Protein AF-A0A950VML8-F1 (afdb_monomer_lite)

Sequence (365 aa):
MARSFQQQSLTRKLVYLSLIVVLFFVTLVLKKQVVTAKAEELGLREKNQGEVELTGSALRLTLTGSRGLVVCYLWNESLDMQMKHEVNRLDLLIRALTKLQPHFVTPWLFQSWTLAYNISRDAQNLPDKYYYIASGTQLLAEGIRQNQEIPELRYNVGIYYRDKIGQSDDNLALQSFVQMSCIDPVERDPARFRPNPNNRRDLDWVQLQRFCEAHPFLIRRLYDGLGRKTPQEVIDFLEANQKIVSRFAETSEGGVSPLRPPAERYPILPATPPQPPFEQELTNDSELRDDFTGYTALRAWWSYAQDPLSLPHFRPPPGALVIFQQGPARAQAYIGEQLEEEGWFDETPWPIADWFPEDPLQPEG

pLDDT: mean 86.5, std 12.03, range [36.22, 98.06]

Foldseek 3Di:
DVVVVVVVVVVVVVVVVVVVVVVVVVVVVCCVPPVVVVCVVQLVDLVSFADDDPVLVVVLVVCDPVLVVVLVVLVVVLVVCLVVVVVVVNVVSLVNNCSSCLQPLCSLVVVLCCQQPVNLVVDPDDQSSLVSLQVSLLSLVSSCRSGVQDLVSLLVSLVSLCVRAQVDPCNLVSQLLLLVLLDWLLLLQLCQQPVPPVDLVRGLLVSLVVSCVQQVLNVLSCCVPVPQPASSSSNVSSVVNSPHQHQFDPDDDPSTTDGDDQSRGPVHAAADDPDQPDPPQDGSPDRDGSLDGSLSRSLRSLSSSPPDRPRPDDDDPPPVVVVSVCRNVVSVVSSVVVCVVSVVPDPDRDDPPPHHDPDSPDDDD

Secondary structure (DSSP, 8-state):
-HHHHHHHHHHHHHHHHHHHHHHHHHHHHHIIIIIIHHHHHTT-SHHHHS---HHHHHHHHHHGGGHHHHHHHHHHHHHHHHHTT-HHHHHHHHHHHHHH-TT-HHHHHHHHHIIIIIIHHH-SSHHHHHHHHHHHHHHHHHHHHH-TT-HHHHHHHHHHIIIIIISSTTHHHHHHHHHHHHS-TTTT-GGGT-SSTT-TT---HHHHHHHHHH-HHHHHIIIIIT---SHHHHHHHHHHTTTS--SB-S--BTTBPPBPPGGG-SS------SS-SSTT---TT----TT--HHHHHHHHHHHTTSPPS-TT--PPTTHHHHHHHHHHHHHHHHHHHHHHTT-SSS-----TTTS-S-TTPPP-

Radius of gyration: 27.79 Å; chains: 1; bounding box: 61×47×112 Å

Structure (mmCIF, N/CA/C/O backbone):
data_AF-A0A950VML8-F1
#
_entry.id   AF-A0A950VML8-F1
#
loop_
_atom_site.group_PDB
_atom_site.id
_atom_site.type_symbol
_atom_site.label_atom_id
_atom_site.label_alt_id
_atom_site.label_comp_id
_atom_site.label_asym_id
_atom_site.label_entity_id
_atom_site.label_seq_id
_atom_site.pdbx_PDB_ins_code
_atom_site.Cartn_x
_atom_site.Cartn_y
_atom_site.Cartn_z
_atom_site.occupancy
_atom_site.B_iso_or_equiv
_atom_site.auth_seq_id
_atom_site.auth_comp_id
_atom_site.auth_asym_id
_atom_site.auth_atom_id
_atom_site.pdbx_PDB_model_num
ATOM 1 N N . MET A 1 1 ? -25.532 -15.573 75.523 1.00 52.97 1 MET A N 1
ATOM 2 C CA . MET A 1 1 ? -25.994 -14.501 74.607 1.00 52.97 1 MET A CA 1
ATOM 3 C C . MET A 1 1 ? -25.161 -14.352 73.326 1.00 52.97 1 MET A C 1
ATOM 5 O O . MET A 1 1 ? -25.721 -13.915 72.337 1.00 52.97 1 MET A O 1
ATOM 9 N N . ALA A 1 2 ? -23.882 -14.754 73.262 1.00 54.66 2 ALA A N 1
ATOM 10 C CA . ALA A 1 2 ? -23.053 -14.580 72.052 1.00 54.66 2 ALA A CA 1
ATOM 11 C C . ALA A 1 2 ? -23.498 -15.387 70.802 1.00 54.66 2 ALA A C 1
ATOM 13 O O . ALA A 1 2 ? -23.323 -14.922 69.677 1.00 54.66 2 ALA A O 1
ATOM 14 N N . ARG A 1 3 ? -24.124 -16.565 70.974 1.00 57.06 3 ARG A N 1
ATOM 15 C CA . ARG A 1 3 ? -24.582 -17.421 69.855 1.00 57.06 3 ARG A CA 1
ATOM 16 C C . ARG A 1 3 ? -25.712 -16.809 69.006 1.00 57.06 3 ARG A C 1
ATOM 18 O O . ARG A 1 3 ? -25.760 -17.082 67.811 1.00 57.06 3 ARG A O 1
ATOM 25 N N . SER A 1 4 ? -26.588 -15.970 69.575 1.00 66.12 4 SER A N 1
ATOM 26 C CA . SER A 1 4 ? -27.715 -15.376 68.828 1.00 66.12 4 SER A CA 1
ATOM 27 C C . SER A 1 4 ? -27.276 -14.244 67.893 1.00 66.12 4 SER A C 1
ATOM 29 O O . SER A 1 4 ? -27.800 -14.120 66.788 1.00 66.12 4 SER A O 1
ATOM 31 N N . PHE A 1 5 ? -26.264 -13.463 68.288 1.00 69.38 5 PHE A N 1
ATOM 32 C CA . PHE A 1 5 ? -25.692 -12.401 67.455 1.00 69.38 5 PHE A CA 1
ATOM 33 C C . PHE A 1 5 ? -24.939 -12.956 66.238 1.00 69.38 5 PHE A C 1
ATOM 35 O O . PHE A 1 5 ? -25.056 -12.411 65.140 1.00 69.38 5 PHE A O 1
ATOM 42 N N . GLN A 1 6 ? -24.217 -14.072 66.398 1.00 74.81 6 GLN A N 1
ATOM 43 C CA . GLN A 1 6 ? -23.569 -14.763 65.276 1.00 74.81 6 GLN A CA 1
ATOM 44 C C . GLN A 1 6 ? -24.585 -15.315 64.269 1.00 74.81 6 GLN A C 1
ATOM 46 O O . GLN A 1 6 ? -24.388 -15.153 63.065 1.00 74.81 6 GLN A O 1
ATOM 51 N N . GLN A 1 7 ? -25.685 -15.909 64.744 1.00 78.00 7 GLN A N 1
ATOM 52 C CA . GLN A 1 7 ? -26.762 -16.383 63.871 1.00 78.00 7 GLN A CA 1
ATOM 53 C C . GLN A 1 7 ? -27.430 -15.225 63.122 1.00 78.00 7 GLN A C 1
ATOM 55 O O . GLN A 1 7 ? -27.536 -15.288 61.903 1.00 78.00 7 GLN A O 1
ATOM 60 N N . GLN A 1 8 ? -27.778 -14.124 63.799 1.00 81.75 8 GLN A N 1
ATOM 61 C CA . GLN A 1 8 ? -28.340 -12.939 63.134 1.00 81.75 8 GLN A CA 1
ATOM 62 C C . GLN A 1 8 ? -27.380 -12.318 62.105 1.00 81.75 8 GLN A C 1
ATOM 64 O O . GLN A 1 8 ? -27.823 -11.868 61.047 1.00 81.75 8 GLN A O 1
ATOM 69 N N . SER A 1 9 ? -26.072 -12.302 62.383 1.00 86.38 9 SER A N 1
ATOM 70 C CA . SER A 1 9 ? -25.051 -11.829 61.439 1.00 86.38 9 SER A CA 1
ATOM 71 C C . SER A 1 9 ? -24.976 -12.711 60.188 1.00 86.38 9 SER A C 1
ATOM 73 O O . SER A 1 9 ? -24.964 -12.191 59.072 1.00 86.38 9 SER A O 1
ATOM 75 N N . LEU A 1 10 ? -24.984 -14.038 60.357 1.00 87.62 10 LEU A N 1
ATOM 76 C CA . LEU A 1 10 ? -25.008 -15.000 59.251 1.00 87.62 10 LEU A CA 1
ATOM 77 C C . LEU A 1 10 ? -26.264 -14.849 58.389 1.00 87.62 10 LEU A C 1
ATOM 79 O O . LEU A 1 10 ? -26.146 -14.760 57.169 1.00 87.62 10 LEU A O 1
ATOM 83 N N . THR A 1 11 ? -27.447 -14.736 59.001 1.00 89.75 11 THR A N 1
ATOM 84 C CA . THR A 1 11 ? -28.704 -14.552 58.263 1.00 89.75 11 THR A CA 1
ATOM 85 C C . THR A 1 11 ? -28.686 -13.264 57.440 1.00 89.75 11 THR A C 1
ATOM 87 O O . THR A 1 11 ? -29.045 -13.288 56.268 1.00 89.75 11 THR A O 1
ATOM 90 N N . ARG A 1 12 ? -28.195 -12.145 57.997 1.00 91.31 12 ARG A N 1
ATOM 91 C CA . ARG A 1 12 ? -28.055 -10.881 57.248 1.00 91.31 12 ARG A CA 1
ATOM 92 C C . ARG A 1 12 ? -27.081 -11.009 56.078 1.00 91.31 12 ARG A C 1
ATOM 94 O O . ARG A 1 12 ? -27.402 -10.565 54.983 1.00 91.31 12 ARG A O 1
ATOM 101 N N . LYS A 1 13 ? -25.924 -11.652 56.278 1.00 93.50 13 LYS A N 1
ATOM 102 C CA . LYS A 1 13 ? -24.943 -11.899 55.204 1.00 93.50 13 LYS A CA 1
ATOM 103 C C . LYS A 1 13 ? -25.526 -12.753 54.078 1.00 93.50 13 LYS A C 1
ATOM 105 O O . LYS A 1 13 ? -25.307 -12.430 52.917 1.00 93.50 13 LYS A O 1
ATOM 110 N N . LEU A 1 14 ? -26.296 -13.792 54.407 1.00 94.56 14 LEU A N 1
ATOM 111 C CA . LEU A 1 14 ? -26.978 -14.634 53.418 1.00 94.56 14 LEU A CA 1
ATOM 112 C C . LEU A 1 14 ? -28.065 -13.870 52.658 1.00 94.56 14 LEU A C 1
ATOM 114 O O . LEU A 1 14 ? -28.170 -14.019 51.443 1.00 94.56 14 LEU A O 1
ATOM 118 N N . VAL A 1 15 ? -28.835 -13.020 53.345 1.00 94.88 15 VAL A N 1
ATOM 119 C CA . VAL A 1 15 ? -29.823 -12.142 52.702 1.00 94.88 15 VAL A CA 1
ATOM 120 C C . VAL A 1 15 ? -29.132 -11.166 51.750 1.00 94.88 15 VAL A C 1
ATOM 122 O O . VAL A 1 15 ? -29.544 -11.067 50.600 1.00 94.88 15 VAL A O 1
ATOM 125 N N . TYR A 1 16 ? -28.051 -10.503 52.175 1.00 94.94 16 TYR A N 1
ATOM 126 C CA . TYR A 1 16 ? -27.295 -9.599 51.303 1.00 94.94 16 TYR A CA 1
ATOM 127 C C . TYR A 1 16 ? -26.680 -10.325 50.107 1.00 94.94 16 TYR A C 1
ATOM 129 O O . TYR A 1 16 ? -26.798 -9.838 48.988 1.00 94.94 16 TYR A O 1
ATOM 137 N N . LEU A 1 17 ? -26.087 -11.505 50.311 1.00 95.56 17 LEU A N 1
ATOM 138 C CA . LEU A 1 17 ? -25.545 -12.320 49.223 1.00 95.56 17 LEU A CA 1
ATOM 139 C C . LEU A 1 17 ? -26.641 -12.706 48.222 1.00 95.56 17 LEU A C 1
ATOM 141 O O . LEU A 1 17 ? -26.457 -12.551 47.019 1.00 95.56 17 LEU A O 1
ATOM 145 N N . SER A 1 18 ? -27.798 -13.151 48.716 1.00 94.69 18 SER A N 1
ATOM 146 C CA . SER A 1 18 ? -28.944 -13.510 47.872 1.00 94.69 18 SER A CA 1
ATOM 147 C C . SER A 1 18 ? -29.441 -12.304 47.077 1.00 94.69 18 SER A C 1
ATOM 149 O O . SER A 1 18 ? -29.684 -12.412 45.879 1.00 94.69 18 SER A O 1
ATOM 151 N N . LEU A 1 19 ? -29.528 -11.136 47.716 1.00 96.06 19 LEU A N 1
ATOM 152 C CA . LEU A 1 19 ? -29.955 -9.896 47.073 1.00 96.06 19 LEU A CA 1
ATOM 153 C C . LEU A 1 19 ? -28.956 -9.439 45.998 1.00 96.06 19 LEU A C 1
ATOM 155 O O . LEU A 1 19 ? -29.380 -9.024 44.923 1.00 96.06 19 LEU A O 1
ATOM 159 N N . ILE A 1 20 ? -27.647 -9.582 46.245 1.00 95.12 20 ILE A N 1
ATOM 160 C CA . ILE A 1 20 ? -26.585 -9.327 45.257 1.00 95.12 20 ILE A CA 1
ATOM 161 C C . ILE A 1 20 ? -26.731 -10.263 44.054 1.00 95.12 20 ILE A C 1
ATOM 163 O O . ILE A 1 20 ? -26.685 -9.797 42.919 1.00 95.12 20 ILE A O 1
ATOM 167 N N . VAL A 1 21 ? -26.941 -11.564 44.278 1.00 95.69 21 VAL A N 1
ATOM 168 C CA . VAL A 1 21 ? -27.119 -12.544 43.192 1.00 95.69 21 VAL A CA 1
ATOM 169 C C . VAL A 1 21 ? -28.378 -12.241 42.375 1.00 95.69 21 VAL A C 1
ATOM 171 O O . VAL A 1 21 ? -28.326 -12.271 41.147 1.00 95.69 21 VAL A O 1
ATOM 174 N N . VAL A 1 22 ? -29.490 -11.889 43.030 1.00 95.88 22 VAL A N 1
ATOM 175 C CA . VAL A 1 22 ? -30.737 -11.500 42.353 1.00 95.88 22 VAL A CA 1
ATOM 176 C C . VAL A 1 22 ? -30.540 -10.224 41.535 1.00 95.88 22 VAL A C 1
ATOM 178 O O . VAL A 1 22 ? -30.879 -10.209 40.354 1.00 95.88 22 VAL A O 1
ATOM 181 N N . LEU A 1 23 ? -29.950 -9.174 42.114 1.00 94.94 23 LEU A N 1
ATOM 182 C CA . LEU A 1 23 ? -29.646 -7.930 41.397 1.00 94.94 23 LEU A CA 1
ATOM 183 C C . LEU A 1 23 ? -28.714 -8.174 40.209 1.00 94.94 23 LEU A C 1
ATOM 185 O O . LEU A 1 23 ? -28.948 -7.634 39.128 1.00 94.94 23 LEU A O 1
ATOM 189 N N . PHE A 1 24 ? -27.690 -9.010 40.378 1.00 93.19 24 PHE A N 1
ATOM 190 C CA . PHE A 1 24 ? -26.785 -9.392 39.300 1.00 93.19 24 PHE A CA 1
ATOM 191 C C . PHE A 1 24 ? -27.538 -10.111 38.174 1.00 93.19 24 PHE A C 1
ATOM 193 O O . PHE A 1 24 ? -27.405 -9.730 37.012 1.00 93.19 24 PHE A O 1
ATOM 200 N N . PHE A 1 25 ? -28.397 -11.080 38.502 1.00 94.56 25 PHE A N 1
ATOM 201 C CA . PHE A 1 25 ? -29.207 -11.794 37.514 1.00 94.56 25 PHE A CA 1
ATOM 202 C C . PHE A 1 25 ? -30.184 -10.867 36.777 1.00 94.56 25 PHE A C 1
ATOM 204 O O . PHE A 1 25 ? -30.241 -10.893 35.549 1.00 94.56 25 PHE A O 1
ATOM 211 N N . VAL A 1 26 ? -30.897 -9.993 37.497 1.00 94.25 26 VAL A N 1
ATOM 212 C CA . VAL A 1 26 ? -31.783 -8.977 36.898 1.00 94.25 26 VAL A CA 1
ATOM 213 C C . VAL A 1 26 ? -30.996 -8.061 35.961 1.00 94.25 26 VAL A C 1
ATOM 215 O O . VAL A 1 26 ? -31.434 -7.804 34.840 1.00 94.25 26 VAL A O 1
ATOM 218 N N . THR A 1 27 ? -29.800 -7.631 36.368 1.00 91.50 27 THR A N 1
ATOM 219 C CA . THR A 1 27 ? -28.912 -6.808 35.534 1.00 91.50 27 THR A CA 1
ATOM 220 C C . THR A 1 27 ? -28.497 -7.549 34.261 1.00 91.50 27 THR A C 1
ATOM 222 O O . THR A 1 27 ? -28.508 -6.959 33.181 1.00 91.50 27 THR A O 1
ATOM 225 N N . LEU A 1 28 ? -28.183 -8.847 34.343 1.00 89.44 28 LEU A N 1
ATOM 226 C CA . LEU A 1 28 ? -27.854 -9.665 33.171 1.00 89.44 28 LEU A CA 1
ATOM 227 C C . LEU A 1 28 ? -29.045 -9.825 32.215 1.00 89.44 28 LEU A C 1
ATOM 229 O O . LEU A 1 28 ? -28.865 -9.724 31.000 1.00 89.44 28 LEU A O 1
ATOM 233 N N . VAL A 1 29 ? -30.254 -10.038 32.743 1.00 91.94 29 VAL A N 1
ATOM 234 C CA . VAL A 1 29 ? -31.478 -10.148 31.933 1.00 91.94 29 VAL A CA 1
ATOM 235 C C . VAL A 1 29 ? -31.794 -8.822 31.242 1.00 91.94 29 VAL A C 1
ATOM 237 O O . VAL A 1 29 ? -31.985 -8.815 30.027 1.00 91.94 29 VAL A O 1
ATOM 240 N N . LEU A 1 30 ? -31.763 -7.697 31.966 1.00 90.38 30 LEU A N 1
ATOM 241 C CA . LEU A 1 30 ? -31.974 -6.360 31.394 1.00 90.38 30 LEU A CA 1
ATOM 242 C C . LEU A 1 30 ? -30.910 -6.016 30.346 1.00 90.38 30 LEU A C 1
ATOM 244 O O . LEU A 1 30 ? -31.237 -5.520 29.267 1.00 90.38 30 LEU A O 1
ATOM 248 N N . LYS A 1 31 ? -29.639 -6.342 30.612 1.00 87.69 31 LYS A N 1
ATOM 249 C CA . LYS A 1 31 ? -28.556 -6.190 29.634 1.00 87.69 31 LYS A CA 1
ATOM 250 C C . LYS A 1 31 ? -28.845 -6.989 28.363 1.00 87.69 31 LYS A C 1
ATOM 252 O O . LYS A 1 31 ? -28.641 -6.475 27.266 1.00 87.69 31 LYS A O 1
ATOM 257 N N . LYS A 1 32 ? -29.310 -8.235 28.480 1.00 85.44 32 LYS A N 1
ATOM 258 C CA . LYS A 1 32 ? -29.618 -9.079 27.318 1.00 85.44 32 LYS A CA 1
ATOM 259 C C . LYS A 1 32 ? -30.837 -8.565 26.545 1.00 85.44 32 LYS A C 1
ATOM 261 O O . LYS A 1 32 ? -30.755 -8.427 25.332 1.00 85.44 32 LYS A O 1
ATOM 266 N N . GLN A 1 33 ? -31.943 -8.284 27.231 1.00 86.50 33 GLN A N 1
ATOM 267 C CA . GLN A 1 33 ? -33.220 -7.953 26.590 1.00 86.50 33 GLN A CA 1
ATOM 268 C C . GLN A 1 33 ? -33.292 -6.521 26.066 1.00 86.50 33 GLN A C 1
ATOM 270 O O . GLN A 1 33 ? -33.892 -6.299 25.024 1.00 86.50 33 GLN A O 1
ATOM 275 N N . VAL A 1 34 ? -32.702 -5.557 26.774 1.00 85.81 34 VAL A N 1
ATOM 276 C CA . VAL A 1 34 ? -32.812 -4.136 26.419 1.00 85.81 34 VAL A CA 1
ATOM 277 C C . VAL A 1 34 ? -31.537 -3.668 25.736 1.00 85.81 34 VAL A C 1
ATOM 279 O O . VAL A 1 34 ? -31.563 -3.266 24.578 1.00 85.81 34 VAL A O 1
ATOM 282 N N . VAL A 1 35 ? -30.400 -3.757 26.431 1.00 83.19 35 VAL A N 1
ATOM 283 C CA . VAL A 1 35 ? -29.146 -3.154 25.952 1.00 83.19 35 VAL A CA 1
ATOM 284 C C . VAL A 1 35 ? -28.619 -3.879 24.717 1.00 83.19 35 VAL A C 1
ATOM 286 O O . VAL A 1 35 ? -28.274 -3.239 23.733 1.00 83.19 35 VAL A O 1
ATOM 289 N N . THR A 1 36 ? -28.578 -5.211 24.746 1.00 81.44 36 THR A N 1
ATOM 290 C CA . THR A 1 36 ? -28.012 -6.004 23.644 1.00 81.44 36 THR A CA 1
ATOM 291 C C . THR A 1 36 ? -28.930 -5.987 22.428 1.00 81.44 36 THR A C 1
ATOM 293 O O . THR A 1 36 ? -28.438 -5.809 21.321 1.00 81.44 36 THR A O 1
ATOM 296 N N . ALA A 1 37 ? -30.247 -6.099 22.632 1.00 78.50 37 ALA A N 1
ATOM 297 C CA . ALA A 1 37 ? -31.223 -5.998 21.549 1.00 78.50 37 ALA A CA 1
ATOM 298 C C . ALA A 1 37 ? -31.172 -4.620 20.875 1.00 78.50 37 ALA A C 1
ATOM 300 O O . ALA A 1 37 ? -31.110 -4.540 19.652 1.00 78.50 37 ALA A O 1
ATOM 301 N N . LYS A 1 38 ? -31.104 -3.532 21.659 1.00 79.94 38 LYS A N 1
ATOM 302 C CA . LYS A 1 38 ? -31.004 -2.182 21.093 1.00 79.94 38 LYS A CA 1
ATOM 303 C C . LYS A 1 38 ? -29.653 -1.923 20.429 1.00 79.94 38 LYS A C 1
ATOM 305 O O . LYS A 1 38 ? -29.603 -1.271 19.395 1.00 79.94 38 LYS A O 1
ATOM 310 N N . ALA A 1 39 ? -28.565 -2.454 20.988 1.00 73.88 39 ALA A N 1
ATOM 311 C CA . ALA A 1 39 ? -27.250 -2.383 20.358 1.00 73.88 39 ALA A CA 1
ATOM 312 C C . ALA A 1 39 ? -27.203 -3.157 19.031 1.00 73.88 39 ALA A C 1
ATOM 314 O O . ALA A 1 39 ? -26.488 -2.751 18.125 1.00 73.88 39 ALA A O 1
ATOM 315 N N . GLU A 1 40 ? -27.949 -4.256 18.907 1.00 74.12 40 GLU A N 1
ATOM 316 C CA . GLU A 1 40 ? -28.062 -5.021 17.662 1.00 74.12 40 GLU A CA 1
ATOM 317 C C . GLU A 1 40 ? -28.866 -4.265 16.606 1.00 74.12 40 GLU A C 1
ATOM 319 O O . GLU A 1 40 ? -28.389 -4.110 15.487 1.00 74.12 40 GLU A O 1
ATOM 324 N N . GLU A 1 41 ? -30.021 -3.718 16.994 1.00 74.69 41 GLU A N 1
ATOM 325 C CA . GLU A 1 41 ? -30.863 -2.880 16.132 1.00 74.69 41 GLU A CA 1
ATOM 326 C C . GLU A 1 41 ? -30.109 -1.646 15.610 1.00 74.69 41 GLU A C 1
ATOM 328 O O . GLU A 1 41 ? -30.265 -1.268 14.455 1.00 74.69 41 GLU A O 1
ATOM 333 N N . LEU A 1 42 ? -29.269 -1.030 16.448 1.00 69.38 42 LEU A N 1
ATOM 334 C CA . LEU A 1 42 ? -28.485 0.159 16.096 1.00 69.38 42 LEU A CA 1
ATOM 335 C C . LEU A 1 42 ? -27.121 -0.154 15.462 1.00 69.38 42 LEU A C 1
ATOM 337 O O . LEU A 1 42 ? -26.337 0.767 15.252 1.00 69.38 42 LEU A O 1
ATOM 341 N N . GLY A 1 43 ? -26.778 -1.424 15.225 1.00 64.12 43 GLY A N 1
ATOM 342 C CA . GLY A 1 43 ? -25.468 -1.775 14.663 1.00 64.12 43 GLY A CA 1
ATOM 343 C C . GLY A 1 43 ? -24.271 -1.505 15.593 1.00 64.12 43 GLY A C 1
ATOM 344 O O . GLY A 1 43 ? -23.127 -1.589 15.171 1.00 64.12 43 GLY A O 1
ATOM 345 N N . LEU A 1 44 ? -24.497 -1.219 16.878 1.00 67.12 44 LEU A N 1
ATOM 346 C CA . LEU A 1 44 ? -23.463 -0.856 17.860 1.00 67.12 44 LEU A CA 1
ATOM 347 C C . LEU A 1 44 ? -22.743 -2.066 18.477 1.00 67.12 44 LEU A C 1
ATOM 349 O O . LEU A 1 44 ? -21.934 -1.911 19.395 1.00 67.12 44 LEU A O 1
ATOM 353 N N . ARG A 1 45 ? -23.062 -3.289 18.041 1.00 64.81 45 ARG A N 1
ATOM 354 C CA . ARG A 1 45 ? -22.344 -4.488 18.486 1.00 64.81 45 ARG A CA 1
ATOM 355 C C . ARG A 1 45 ? -20.986 -4.554 17.797 1.00 64.81 45 ARG A C 1
ATOM 357 O O . ARG A 1 45 ? -20.900 -4.347 16.599 1.00 64.81 45 ARG A O 1
ATOM 364 N N . GLU A 1 46 ? -19.966 -4.985 18.532 1.00 58.88 46 GLU A N 1
ATOM 365 C CA . GLU A 1 46 ? -18.618 -5.265 18.004 1.00 58.88 46 GLU A CA 1
ATOM 366 C C . GLU A 1 46 ? -18.658 -6.190 16.771 1.00 58.88 46 GLU A C 1
ATOM 368 O O . GLU A 1 46 ? -17.976 -5.936 15.789 1.00 58.88 46 GLU A O 1
ATOM 373 N N . LYS A 1 47 ? -19.564 -7.184 16.762 1.00 58.50 47 LYS A N 1
ATOM 374 C CA . LYS A 1 47 ? -19.809 -8.070 15.605 1.00 58.50 47 LYS A CA 1
ATOM 375 C C . LYS A 1 47 ? -20.217 -7.317 14.327 1.00 58.50 47 LYS A C 1
ATOM 377 O O . LYS A 1 47 ? -19.985 -7.816 13.235 1.00 58.50 47 LYS A O 1
ATOM 382 N N . ASN A 1 48 ? -20.850 -6.159 14.472 1.00 55.62 48 ASN A N 1
ATOM 383 C CA . ASN A 1 48 ? -21.353 -5.349 13.368 1.00 55.62 48 ASN A CA 1
ATOM 384 C C . ASN A 1 48 ? -20.375 -4.220 12.990 1.00 55.62 48 ASN A C 1
ATOM 386 O O . ASN A 1 48 ? -20.618 -3.537 12.007 1.00 55.62 48 ASN A O 1
ATOM 390 N N . GLN A 1 49 ? -19.294 -4.009 13.755 1.00 59.88 49 GLN A N 1
ATOM 391 C CA . GLN A 1 49 ? -18.323 -2.928 13.525 1.00 59.88 49 GLN A CA 1
ATOM 392 C C . GLN A 1 49 ? -17.076 -3.374 12.746 1.00 59.88 49 GLN A C 1
ATOM 394 O O . GLN A 1 49 ? -16.287 -2.521 12.333 1.00 59.88 49 GLN A O 1
ATOM 399 N N . GLY A 1 50 ? -16.899 -4.682 12.527 1.00 66.25 50 GLY A N 1
ATOM 400 C CA . GLY A 1 50 ? -15.748 -5.210 11.806 1.00 66.25 50 GLY A CA 1
ATOM 401 C C . GLY A 1 50 ? -15.422 -6.674 12.089 1.00 66.25 50 GLY A C 1
ATOM 402 O O . GLY A 1 50 ? -16.250 -7.447 12.579 1.00 66.25 50 GLY A O 1
ATOM 403 N N . GLU A 1 51 ? -14.182 -7.052 11.784 1.00 69.00 51 GLU A N 1
ATOM 404 C CA . GLU A 1 51 ? -13.653 -8.397 12.023 1.00 69.00 51 GLU A CA 1
ATOM 405 C C . GLU A 1 51 ? -13.333 -8.637 13.504 1.00 69.00 51 GLU A C 1
ATOM 407 O O . GLU A 1 51 ? -12.421 -8.047 14.076 1.00 69.00 51 GLU A O 1
ATOM 412 N N . VAL A 1 52 ? -14.045 -9.566 14.144 1.00 60.22 52 VAL A N 1
ATOM 413 C CA . VAL A 1 52 ? -13.815 -9.881 15.561 1.00 60.22 52 VAL A CA 1
ATOM 414 C C . VAL A 1 52 ? -12.620 -10.826 15.721 1.00 60.22 52 VAL A C 1
ATOM 416 O O . VAL A 1 52 ? -12.746 -12.039 15.554 1.00 60.22 52 VAL A O 1
ATOM 419 N N . GLU A 1 53 ? -11.459 -10.293 16.116 1.00 69.19 53 GLU A N 1
ATOM 420 C CA . GLU A 1 53 ? -10.287 -11.119 16.438 1.00 69.19 53 GLU A CA 1
ATOM 421 C C . GLU A 1 53 ? -10.426 -11.779 17.831 1.00 69.19 53 GLU A C 1
ATOM 423 O O . GLU A 1 53 ? -10.497 -11.111 18.873 1.00 69.19 53 GLU A O 1
ATOM 428 N N . LEU A 1 54 ? -10.422 -13.118 17.867 1.00 70.12 54 LEU A N 1
ATOM 429 C CA . LEU A 1 54 ? -10.546 -13.932 19.089 1.00 70.12 54 LEU A CA 1
ATOM 430 C C . LEU A 1 54 ? -9.414 -13.671 20.096 1.00 70.12 54 LEU A C 1
ATOM 432 O O . LEU A 1 54 ? -9.668 -13.505 21.290 1.00 70.12 54 LEU A O 1
ATOM 436 N N . THR A 1 55 ? -8.171 -13.586 19.618 1.00 73.44 55 THR A N 1
ATOM 437 C CA . THR A 1 55 ? -6.984 -13.360 20.459 1.00 73.44 55 THR A CA 1
ATOM 438 C C . THR A 1 55 ? -7.023 -11.988 21.127 1.00 73.44 55 THR A C 1
ATOM 440 O O . THR A 1 55 ? -6.804 -11.878 22.335 1.00 73.44 55 THR A O 1
ATOM 443 N N . GLY A 1 56 ? -7.367 -10.941 20.369 1.00 74.62 56 GLY A N 1
ATOM 444 C CA . GLY A 1 56 ? -7.553 -9.597 20.914 1.00 74.62 56 GLY A CA 1
ATOM 445 C C . GLY A 1 56 ? -8.671 -9.562 21.958 1.00 74.62 56 GLY A C 1
ATOM 446 O O . GLY A 1 56 ? -8.496 -8.995 23.036 1.00 74.62 56 GLY A O 1
ATOM 447 N N . SER A 1 57 ? -9.789 -10.241 21.688 1.00 75.19 57 SER A N 1
ATOM 448 C CA . SER A 1 57 ? -10.924 -10.338 22.617 1.00 75.19 57 SER A CA 1
ATOM 449 C C . SER A 1 57 ? -10.538 -11.000 23.945 1.00 75.19 57 SER A C 1
ATOM 451 O O . SER A 1 57 ? -10.877 -10.488 25.014 1.00 75.19 57 SER A O 1
ATOM 453 N N . ALA A 1 58 ? -9.775 -12.096 23.895 1.00 76.75 58 ALA A N 1
ATOM 454 C CA . ALA A 1 58 ? -9.271 -12.780 25.084 1.00 76.75 58 ALA A CA 1
ATOM 455 C C . ALA A 1 58 ? -8.299 -11.901 25.887 1.00 76.75 58 ALA A C 1
ATOM 457 O O . ALA A 1 58 ? -8.418 -11.804 27.106 1.00 76.75 58 ALA A O 1
ATOM 458 N N . LEU A 1 59 ? -7.379 -11.199 25.217 1.00 78.56 59 LEU A N 1
ATOM 459 C CA . LEU A 1 59 ? -6.443 -10.287 25.877 1.00 78.56 59 LEU A CA 1
ATOM 460 C C . LEU A 1 59 ? -7.174 -9.130 26.579 1.00 78.56 59 LEU A C 1
ATOM 462 O O . LEU A 1 59 ? -6.863 -8.799 27.726 1.00 78.56 59 LEU A O 1
ATOM 466 N N . ARG A 1 60 ? -8.190 -8.553 25.923 1.00 80.56 60 ARG A N 1
ATOM 467 C CA . ARG A 1 60 ? -9.058 -7.517 26.507 1.00 80.56 60 ARG A CA 1
ATOM 468 C C . ARG A 1 60 ? -9.809 -8.033 27.735 1.00 80.56 60 ARG A C 1
ATOM 470 O O . ARG A 1 60 ? -9.936 -7.298 28.714 1.00 80.56 60 ARG A O 1
ATOM 477 N N . LEU A 1 61 ? -10.280 -9.281 27.695 1.00 78.81 61 LEU A N 1
ATOM 478 C CA . LEU A 1 61 ? -10.942 -9.920 28.829 1.00 78.81 61 LEU A CA 1
ATOM 479 C C . LEU A 1 61 ? -9.973 -10.140 29.995 1.00 78.81 61 LEU A C 1
ATOM 481 O O . LEU A 1 61 ? -10.333 -9.848 31.125 1.00 78.81 61 LEU A 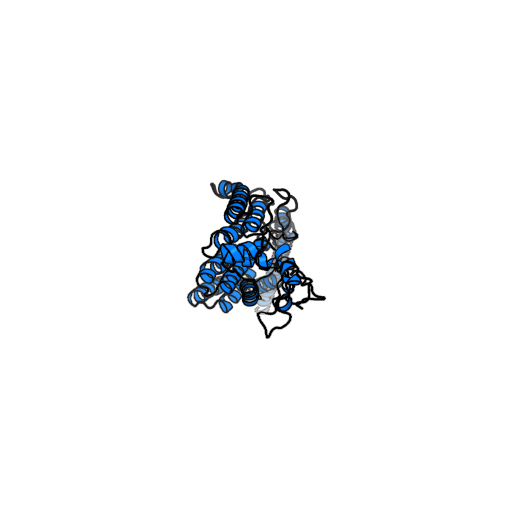O 1
ATOM 485 N N . THR A 1 62 ? -8.745 -10.594 29.742 1.00 79.56 62 THR A N 1
ATOM 486 C CA . THR A 1 62 ? -7.747 -10.832 30.798 1.00 79.56 62 THR A CA 1
ATOM 487 C C . THR A 1 62 ? -7.331 -9.537 31.490 1.00 79.56 62 THR A C 1
ATOM 489 O O . THR A 1 62 ? -7.212 -9.492 32.713 1.00 79.56 62 THR A O 1
ATOM 492 N N . LEU A 1 63 ? -7.141 -8.461 30.725 1.00 81.94 63 LEU A N 1
ATOM 493 C CA . LEU A 1 63 ? -6.657 -7.190 31.263 1.00 81.94 63 LEU A CA 1
ATOM 494 C C . LEU A 1 63 ? -7.740 -6.342 31.938 1.00 81.94 63 LEU A C 1
ATOM 496 O O . LEU A 1 63 ? -7.389 -5.335 32.538 1.00 81.94 63 LEU A O 1
ATOM 500 N N . THR A 1 64 ? -9.023 -6.726 31.861 1.00 79.38 64 THR A N 1
ATOM 501 C CA . THR A 1 64 ? -10.192 -6.006 32.420 1.00 79.38 64 THR A CA 1
ATOM 502 C C . THR A 1 64 ? -9.932 -4.525 32.783 1.00 79.38 64 THR A C 1
ATOM 504 O O . THR A 1 64 ? -9.519 -3.746 31.927 1.00 79.38 64 THR A O 1
ATOM 507 N N . GLY A 1 65 ? -10.173 -4.084 34.022 1.00 77.81 65 GLY A N 1
ATOM 508 C CA . GLY A 1 65 ? -10.085 -2.675 34.429 1.00 77.81 65 GLY A CA 1
ATOM 509 C C . GLY A 1 65 ? -8.695 -2.031 34.300 1.00 77.81 65 GLY A C 1
ATOM 510 O O . GLY A 1 65 ? -8.607 -0.808 34.364 1.00 77.81 65 GLY A O 1
ATOM 511 N N . SER A 1 66 ? -7.620 -2.803 34.084 1.00 87.94 66 SER A N 1
ATOM 512 C CA . SER A 1 66 ? -6.258 -2.276 33.902 1.00 87.94 66 SER A CA 1
ATOM 513 C C . SER A 1 66 ? -5.894 -1.993 32.441 1.00 87.94 66 SER A C 1
ATOM 515 O O . SER A 1 66 ? -4.853 -1.387 32.184 1.00 87.94 66 SER A O 1
ATOM 517 N N . ARG A 1 67 ? -6.765 -2.340 31.480 1.00 86.44 67 ARG A N 1
ATOM 518 C CA . ARG A 1 67 ? -6.552 -2.123 30.037 1.00 86.44 67 ARG A CA 1
ATOM 519 C C . ARG A 1 67 ? -6.079 -0.706 29.702 1.00 86.44 67 ARG A C 1
ATOM 521 O O . ARG A 1 67 ? -5.157 -0.554 28.912 1.00 86.44 67 ARG A O 1
ATOM 528 N N . GLY A 1 68 ? -6.680 0.319 30.311 1.00 86.19 68 GLY A N 1
ATOM 529 C CA . GLY A 1 68 ? -6.300 1.715 30.067 1.00 86.19 68 GLY A CA 1
ATOM 530 C C . GLY A 1 68 ? -4.853 2.024 30.463 1.00 86.19 68 GLY A C 1
ATOM 531 O O . GLY A 1 68 ? -4.144 2.677 29.708 1.00 86.19 68 GLY A O 1
ATOM 532 N N . LEU A 1 69 ? -4.386 1.493 31.599 1.00 91.12 69 LEU A N 1
ATOM 533 C CA . LEU A 1 69 ? -3.007 1.688 32.062 1.00 91.12 69 LEU A CA 1
ATOM 534 C C . LEU A 1 69 ? -2.002 1.007 31.132 1.00 91.12 69 LEU A C 1
ATOM 536 O O . LEU A 1 69 ? -0.987 1.604 30.782 1.00 91.12 69 LEU A O 1
ATOM 540 N N . VAL A 1 70 ? -2.311 -0.217 30.695 1.00 90.94 70 VAL A N 1
ATOM 541 C CA . VAL A 1 70 ? -1.470 -0.960 29.745 1.00 90.94 70 VAL A CA 1
ATOM 542 C C . VAL A 1 70 ? -1.380 -0.221 28.412 1.00 90.94 70 VAL A C 1
ATOM 544 O O . VAL A 1 70 ? -0.295 -0.085 27.862 1.00 90.94 70 VAL A O 1
ATOM 547 N N . VAL A 1 71 ? -2.500 0.307 27.917 1.00 90.62 71 VAL A N 1
ATOM 548 C CA . VAL A 1 71 ? -2.540 1.099 26.680 1.00 90.62 71 VAL A CA 1
ATOM 549 C C . VAL A 1 71 ? -1.688 2.363 26.797 1.00 90.62 71 VAL A C 1
ATOM 551 O O . VAL A 1 71 ? -0.896 2.624 25.898 1.00 90.62 71 VAL A O 1
ATOM 554 N N . CYS A 1 72 ? -1.788 3.113 27.899 1.00 91.06 72 CYS A N 1
ATOM 555 C CA . CYS A 1 72 ? -0.951 4.297 28.121 1.00 91.06 72 CYS A CA 1
ATOM 556 C C . CYS A 1 72 ? 0.544 3.951 28.163 1.00 91.06 72 CYS A C 1
ATOM 558 O O . CYS A 1 72 ? 1.353 4.672 27.583 1.00 91.06 72 CYS A O 1
ATOM 560 N N . TYR A 1 73 ? 0.904 2.844 28.819 1.00 93.81 73 TYR A N 1
ATOM 561 C CA . TYR A 1 73 ? 2.284 2.365 28.855 1.00 93.81 73 TYR A CA 1
ATOM 562 C C . TYR A 1 73 ? 2.788 2.008 27.453 1.00 93.81 73 TYR A C 1
ATOM 564 O O . TYR A 1 73 ? 3.788 2.561 27.009 1.00 93.81 73 TYR A O 1
ATOM 572 N N . LEU A 1 74 ? 2.057 1.162 26.719 1.00 92.69 74 LEU A N 1
ATOM 573 C CA . LEU A 1 74 ? 2.421 0.765 25.354 1.00 92.69 74 LEU A CA 1
ATOM 574 C C . LEU A 1 74 ? 2.517 1.964 24.407 1.00 92.69 74 LEU A C 1
ATOM 576 O O . LEU A 1 74 ? 3.396 1.995 23.552 1.00 92.69 74 LEU A O 1
ATOM 580 N N . TRP A 1 75 ? 1.638 2.957 24.569 1.00 92.12 75 TRP A N 1
ATOM 581 C CA . TRP A 1 75 ? 1.707 4.199 23.806 1.00 92.12 75 TRP A CA 1
ATOM 582 C C . TRP A 1 75 ? 3.010 4.951 24.083 1.00 92.12 75 TRP A C 1
ATOM 584 O O . TRP A 1 75 ? 3.725 5.293 23.144 1.00 92.12 75 TRP A O 1
ATOM 594 N N . ASN A 1 76 ? 3.350 5.167 25.356 1.00 93.25 76 ASN A N 1
ATOM 595 C CA . ASN A 1 76 ? 4.581 5.853 25.739 1.00 93.25 76 ASN A CA 1
ATOM 596 C C . ASN A 1 76 ? 5.832 5.111 25.244 1.00 93.25 76 ASN A C 1
ATOM 598 O O . ASN A 1 76 ? 6.718 5.729 24.662 1.00 93.25 76 ASN A O 1
ATOM 602 N N . GLU A 1 77 ? 5.867 3.786 25.399 1.00 94.25 77 GLU A N 1
ATOM 603 C CA . GLU A 1 77 ? 6.957 2.960 24.871 1.00 94.25 77 GLU A CA 1
ATOM 604 C C . GLU A 1 77 ? 7.041 3.045 23.344 1.00 94.25 77 GLU A C 1
ATOM 606 O O . GLU A 1 77 ? 8.136 3.118 22.797 1.00 94.25 77 GLU A O 1
ATOM 611 N N . SER A 1 78 ? 5.906 3.089 22.632 1.00 89.94 78 SER A N 1
ATOM 612 C CA . SER A 1 78 ? 5.920 3.224 21.171 1.00 89.94 78 SER A CA 1
ATOM 613 C C . SER A 1 78 ? 6.560 4.541 20.729 1.00 89.94 78 SER A C 1
ATOM 615 O O . SER A 1 78 ? 7.349 4.540 19.789 1.00 89.94 78 SER A O 1
ATOM 617 N N . LEU A 1 79 ? 6.296 5.643 21.439 1.00 89.12 79 LEU A N 1
ATOM 618 C CA . LEU A 1 79 ? 6.923 6.937 21.163 1.00 89.12 79 LEU A CA 1
ATOM 619 C C . LEU A 1 79 ? 8.436 6.896 21.418 1.00 89.12 79 LEU A C 1
ATOM 621 O O . LEU A 1 79 ? 9.205 7.417 20.614 1.00 89.12 79 LEU A O 1
ATOM 625 N N . ASP A 1 80 ? 8.877 6.235 22.488 1.00 91.69 80 ASP A N 1
ATOM 626 C CA . ASP A 1 80 ? 10.303 6.070 22.785 1.00 91.69 80 ASP A CA 1
ATOM 627 C C . ASP A 1 80 ? 11.012 5.188 21.737 1.00 91.69 80 ASP A C 1
ATOM 629 O O . ASP A 1 80 ? 12.079 5.549 21.238 1.00 91.69 80 ASP A O 1
ATOM 633 N N . MET A 1 81 ? 10.394 4.077 21.311 1.00 89.81 81 MET A N 1
ATOM 634 C CA . MET A 1 81 ? 10.931 3.226 20.237 1.00 89.81 81 MET A CA 1
ATOM 635 C C . MET A 1 81 ? 11.002 3.962 18.893 1.00 89.81 81 MET A C 1
ATOM 637 O O . MET A 1 81 ? 11.960 3.762 18.144 1.00 89.81 81 MET A O 1
ATOM 641 N N . GLN A 1 82 ? 10.026 4.832 18.595 1.00 85.75 82 GLN A N 1
ATOM 642 C CA . GLN A 1 82 ? 10.069 5.709 17.420 1.00 85.75 82 GLN A CA 1
ATOM 643 C C . GLN A 1 82 ? 11.289 6.637 17.469 1.00 85.75 82 GLN A C 1
ATOM 645 O O . GLN A 1 82 ? 12.028 6.715 16.493 1.00 85.75 82 GLN A O 1
ATOM 650 N N . MET A 1 83 ? 11.539 7.290 18.609 1.00 83.56 83 MET A N 1
ATOM 651 C CA . MET A 1 83 ? 12.693 8.183 18.786 1.00 83.56 83 MET A CA 1
ATOM 652 C C . MET A 1 83 ? 14.039 7.450 18.695 1.00 83.56 83 MET A C 1
ATOM 654 O O . MET A 1 83 ? 15.031 8.033 18.266 1.00 83.56 83 MET A O 1
ATOM 658 N N . LYS A 1 84 ? 14.080 6.177 19.097 1.00 87.31 84 LYS A N 1
ATOM 659 C CA . LYS A 1 84 ? 15.280 5.326 19.050 1.00 87.31 84 LYS A CA 1
ATOM 660 C C . LYS A 1 84 ? 15.486 4.610 17.713 1.00 87.31 84 LYS A C 1
ATOM 662 O O . LYS A 1 84 ? 16.474 3.896 17.569 1.00 87.31 84 LYS A O 1
ATOM 667 N N . HIS A 1 85 ? 14.577 4.778 16.750 1.00 84.38 85 HIS A N 1
ATOM 668 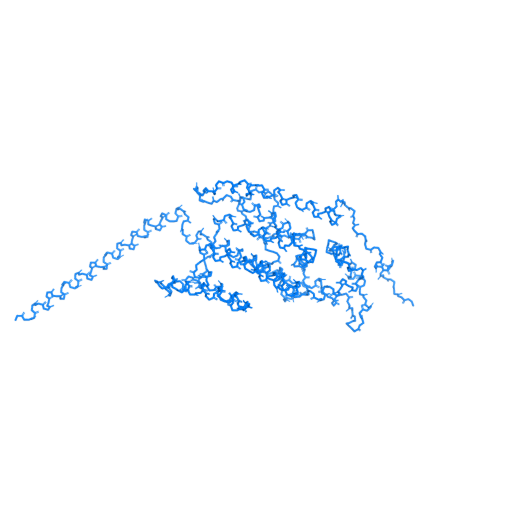C CA . HIS A 1 85 ? 14.567 4.050 15.476 1.00 84.38 85 HIS A CA 1
ATOM 669 C C . HIS A 1 85 ? 14.538 2.510 15.630 1.00 84.38 85 HIS A C 1
ATOM 671 O O . HIS A 1 85 ? 15.010 1.773 14.765 1.00 84.38 85 HIS A O 1
ATOM 677 N N . GLU A 1 86 ? 13.942 1.989 16.710 1.00 87.88 86 GLU A N 1
ATOM 678 C CA . GLU A 1 86 ? 13.815 0.543 16.952 1.00 87.88 86 GLU A CA 1
ATOM 679 C C . GLU A 1 86 ? 12.550 -0.039 16.293 1.00 87.88 86 GLU A C 1
ATOM 681 O O . GLU A 1 86 ? 11.598 -0.455 16.957 1.00 87.88 86 GLU A O 1
ATOM 686 N N . VAL A 1 87 ? 12.540 -0.090 14.958 1.00 84.88 87 VAL A N 1
ATOM 687 C CA . VAL A 1 87 ? 11.352 -0.433 14.151 1.00 84.88 87 VAL A CA 1
ATOM 688 C C . VAL A 1 87 ? 10.762 -1.812 14.480 1.00 84.88 87 VAL A C 1
ATOM 690 O O . VAL A 1 87 ? 9.547 -1.951 14.603 1.00 84.88 87 VAL A O 1
ATOM 693 N N . ASN A 1 88 ? 11.602 -2.829 14.701 1.00 88.38 88 ASN A N 1
ATOM 694 C CA . ASN A 1 88 ? 11.132 -4.183 15.025 1.00 88.38 88 ASN A CA 1
ATOM 695 C C . ASN A 1 88 ? 10.382 -4.235 16.363 1.00 88.38 88 ASN A C 1
ATOM 697 O O . ASN A 1 88 ? 9.385 -4.942 16.496 1.00 88.38 88 ASN A O 1
ATOM 701 N N . ARG A 1 89 ? 10.853 -3.487 17.370 1.00 88.75 89 ARG A N 1
ATOM 702 C CA . ARG A 1 89 ? 10.159 -3.399 18.662 1.00 88.75 89 ARG A CA 1
ATOM 703 C C . ARG A 1 89 ? 8.905 -2.550 18.548 1.00 88.75 89 ARG A C 1
ATOM 705 O O . ARG A 1 89 ? 7.879 -2.908 19.122 1.00 88.75 89 ARG A O 1
ATOM 712 N N . LEU A 1 90 ? 8.976 -1.467 17.779 1.00 90.12 90 LEU A N 1
ATOM 713 C CA . LEU A 1 90 ? 7.831 -0.619 17.491 1.00 90.12 90 LEU A CA 1
ATOM 714 C C . LEU A 1 90 ? 6.681 -1.420 16.859 1.00 90.12 90 LEU A C 1
ATOM 716 O O . LEU A 1 90 ? 5.555 -1.306 17.335 1.00 90.12 90 LEU A O 1
ATOM 720 N N . ASP A 1 91 ? 6.949 -2.282 15.873 1.00 87.94 91 ASP A N 1
ATOM 721 C CA . ASP A 1 91 ? 5.922 -3.129 15.243 1.00 87.94 91 ASP A CA 1
ATOM 722 C C . ASP A 1 91 ? 5.193 -4.019 16.268 1.00 87.94 91 ASP A C 1
ATOM 724 O O . ASP A 1 91 ? 3.960 -4.077 16.293 1.00 87.94 91 ASP A O 1
ATOM 728 N N . LEU A 1 92 ? 5.929 -4.638 17.199 1.00 90.56 92 LEU A N 1
ATOM 729 C CA . LEU A 1 92 ? 5.336 -5.445 18.274 1.00 90.56 92 LEU A CA 1
ATOM 730 C C . LEU A 1 92 ? 4.425 -4.615 19.191 1.00 90.56 92 LEU A C 1
ATOM 732 O O . LEU A 1 92 ? 3.334 -5.066 19.552 1.00 90.56 92 LEU A O 1
ATOM 736 N N . LEU A 1 93 ? 4.849 -3.398 19.551 1.00 91.44 93 LEU A N 1
ATOM 737 C CA . LEU A 1 93 ? 4.060 -2.488 20.385 1.00 91.44 93 LEU A CA 1
ATOM 738 C C . LEU A 1 93 ? 2.800 -2.006 19.661 1.00 91.44 93 LEU A C 1
ATOM 740 O O . LEU A 1 93 ? 1.723 -1.999 20.258 1.00 91.44 93 LEU A O 1
ATOM 744 N N . ILE A 1 94 ? 2.908 -1.664 18.374 1.00 90.12 94 ILE A N 1
ATOM 745 C CA . ILE A 1 94 ? 1.776 -1.257 17.534 1.00 90.12 94 ILE A CA 1
ATOM 746 C C . ILE A 1 94 ? 0.747 -2.385 17.451 1.00 90.12 94 ILE A C 1
ATOM 748 O O . ILE A 1 94 ? -0.443 -2.150 17.679 1.00 90.12 94 ILE A O 1
ATOM 752 N N . ARG A 1 95 ? 1.184 -3.622 17.183 1.00 89.56 95 ARG A N 1
ATOM 753 C CA . ARG A 1 95 ? 0.298 -4.797 17.139 1.00 89.56 95 ARG A CA 1
ATOM 754 C C . ARG A 1 95 ? -0.391 -5.041 18.477 1.00 89.56 95 ARG A C 1
ATOM 756 O O . ARG A 1 95 ? -1.582 -5.336 18.508 1.00 89.56 95 ARG A O 1
ATOM 763 N N . ALA A 1 96 ? 0.321 -4.903 19.594 1.00 90.00 96 ALA A N 1
ATOM 764 C CA . ALA A 1 96 ? -0.287 -5.042 20.915 1.00 90.00 96 ALA A CA 1
ATOM 765 C C . ALA A 1 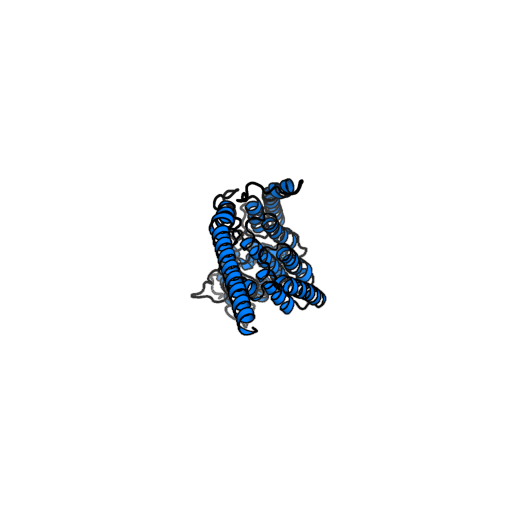96 ? -1.335 -3.945 21.171 1.00 90.00 96 ALA A C 1
ATOM 767 O O . ALA A 1 96 ? -2.454 -4.236 21.595 1.00 90.00 96 ALA A O 1
ATOM 768 N N . LEU A 1 97 ? -0.993 -2.691 20.874 1.00 90.81 97 LEU A N 1
ATOM 769 C CA . LEU A 1 97 ? -1.851 -1.527 21.080 1.00 90.81 97 LEU A CA 1
ATOM 770 C C . LEU A 1 97 ? -3.156 -1.624 20.278 1.00 90.81 97 LEU A C 1
ATOM 772 O O . LEU A 1 97 ? -4.244 -1.465 20.835 1.00 90.81 97 LEU A O 1
ATOM 776 N N . THR A 1 98 ? -3.047 -1.930 18.988 1.00 90.06 98 THR A N 1
ATOM 777 C CA . THR A 1 98 ? -4.188 -2.054 18.071 1.00 90.06 98 THR A CA 1
ATOM 778 C C . THR A 1 98 ? -5.104 -3.225 18.436 1.00 90.06 98 THR A C 1
ATOM 780 O O . THR A 1 98 ? -6.322 -3.068 18.443 1.00 90.06 98 THR A O 1
ATOM 783 N N . LYS A 1 99 ? -4.555 -4.360 18.890 1.00 88.19 99 LYS A N 1
ATOM 784 C CA . LYS A 1 99 ? -5.357 -5.486 19.413 1.00 88.19 99 LYS A CA 1
ATOM 785 C C . LYS A 1 99 ? -6.066 -5.172 20.732 1.00 88.19 99 LYS A C 1
ATOM 787 O O . LYS A 1 99 ? -7.156 -5.689 21.005 1.00 88.19 99 LYS A O 1
ATOM 792 N N . LEU A 1 100 ? -5.465 -4.328 21.571 1.00 88.69 100 LEU A N 1
ATOM 793 C CA . LEU A 1 100 ? -6.054 -3.899 22.841 1.00 88.69 100 LEU A CA 1
ATOM 794 C C . LEU A 1 100 ? -7.160 -2.858 22.662 1.00 88.69 100 LEU A C 1
ATOM 796 O O . LEU A 1 100 ? -8.115 -2.862 23.447 1.00 88.69 100 LEU A O 1
ATOM 800 N N . GLN A 1 101 ? -7.034 -1.975 21.670 1.00 86.69 101 GLN A N 1
ATOM 801 C CA . GLN A 1 101 ? -7.972 -0.890 21.366 1.00 86.69 101 GLN A CA 1
ATOM 802 C C . GLN A 1 101 ? -8.349 -0.861 19.870 1.00 86.69 101 GLN A C 1
ATOM 804 O O . GLN A 1 101 ? -8.075 0.132 19.198 1.00 86.69 101 GLN A O 1
ATOM 809 N N . PRO A 1 102 ? -9.019 -1.900 19.335 1.00 88.12 102 PRO A N 1
ATOM 810 C CA . PRO A 1 102 ? -9.288 -1.992 17.897 1.00 88.12 102 PRO A CA 1
ATOM 811 C C . PRO A 1 102 ? -10.199 -0.871 17.386 1.00 88.12 102 PRO A C 1
ATOM 813 O O . PRO A 1 102 ? -9.996 -0.376 16.283 1.00 88.12 102 PRO A O 1
ATOM 816 N N . HIS A 1 103 ? -11.141 -0.405 18.211 1.00 86.69 103 HIS A N 1
ATOM 817 C CA . HIS A 1 103 ? -12.079 0.661 17.841 1.00 86.69 103 HIS A CA 1
ATOM 818 C C . HIS A 1 103 ? -11.605 2.076 18.196 1.00 86.69 103 HIS A C 1
ATOM 820 O O . HIS A 1 103 ? -12.336 3.050 18.024 1.00 86.69 103 HIS A O 1
ATOM 826 N N . PHE A 1 104 ? -10.392 2.212 18.743 1.00 88.19 104 PHE A N 1
ATOM 827 C CA . PHE A 1 104 ? -9.793 3.524 18.940 1.00 88.19 104 PHE A CA 1
ATOM 828 C C . PHE A 1 104 ? -8.978 3.867 17.696 1.00 88.19 104 PHE A C 1
ATOM 830 O O . PHE A 1 104 ? -7.947 3.260 17.427 1.00 88.19 104 PHE A O 1
ATOM 837 N N . VAL A 1 105 ? -9.466 4.835 16.927 1.00 88.56 105 VAL A N 1
ATOM 838 C CA . VAL A 1 105 ? -8.947 5.168 15.592 1.00 88.56 105 VAL A CA 1
ATOM 839 C C . VAL A 1 105 ? -7.528 5.730 15.626 1.00 88.56 105 VAL A C 1
ATOM 841 O O . VAL A 1 105 ? -6.722 5.460 14.738 1.00 88.56 105 VAL A O 1
ATOM 844 N N . THR A 1 106 ? -7.212 6.513 16.657 1.00 89.62 106 THR A N 1
ATOM 845 C CA . THR A 1 106 ? -5.968 7.283 16.740 1.00 89.62 106 THR A CA 1
ATOM 846 C C . THR A 1 106 ? -4.702 6.423 16.601 1.00 89.62 106 THR A C 1
ATOM 848 O O . THR A 1 106 ? -3.851 6.807 15.804 1.00 89.62 106 THR A O 1
ATOM 851 N N . PRO A 1 107 ? -4.553 5.262 17.276 1.00 91.19 107 PRO A N 1
ATOM 852 C CA . PRO A 1 107 ? -3.456 4.330 17.028 1.00 91.19 107 PRO A CA 1
ATOM 853 C C . PRO A 1 107 ? -3.280 3.926 15.570 1.00 91.19 107 PRO A C 1
ATOM 855 O O . PRO A 1 107 ? -2.155 3.940 15.085 1.00 91.19 107 PRO A O 1
ATOM 858 N N . TRP A 1 108 ? -4.364 3.600 14.866 1.00 93.62 108 TRP A N 1
ATOM 859 C CA . TRP A 1 108 ? -4.289 3.180 13.469 1.00 93.62 108 TRP A CA 1
ATOM 860 C C . TRP A 1 108 ? -3.757 4.304 12.590 1.00 93.62 108 TRP A C 1
ATOM 862 O O . TRP A 1 108 ? -2.777 4.095 11.884 1.00 93.62 108 TRP A O 1
ATOM 872 N N . LEU A 1 109 ? -4.334 5.507 12.686 1.00 92.38 109 LEU A N 1
ATOM 873 C CA . LEU A 1 109 ? -3.894 6.674 11.910 1.00 92.38 109 LEU A CA 1
ATOM 874 C C . LEU A 1 109 ? -2.465 7.095 12.250 1.00 92.38 109 LEU A C 1
ATOM 876 O O . LEU A 1 109 ? -1.647 7.290 11.359 1.00 92.38 109 LEU A O 1
ATOM 880 N N . PHE A 1 110 ? -2.155 7.228 13.539 1.00 92.00 110 PHE A N 1
ATOM 881 C CA . PHE A 1 110 ? -0.859 7.737 13.974 1.00 92.00 110 PHE A CA 1
ATOM 882 C C . PHE A 1 110 ? 0.269 6.776 13.602 1.00 92.00 110 PHE A C 1
ATOM 884 O O . PHE A 1 110 ? 1.267 7.192 13.026 1.00 92.00 110 PHE A O 1
ATOM 891 N N . GLN A 1 111 ? 0.102 5.482 13.881 1.00 92.94 111 GLN A N 1
ATOM 892 C CA . GLN A 1 111 ? 1.163 4.501 13.661 1.00 92.94 111 GLN A CA 1
ATOM 893 C C . GLN A 1 111 ? 1.324 4.148 12.178 1.00 92.94 111 GLN A C 1
ATOM 895 O O . GLN A 1 111 ? 2.448 3.958 11.714 1.00 92.94 111 GLN A O 1
ATOM 900 N N . SER A 1 112 ? 0.231 4.122 11.406 1.00 95.19 112 SER A N 1
ATOM 901 C CA . SER A 1 112 ? 0.325 3.954 9.949 1.00 95.19 112 SER A CA 1
ATOM 902 C C . SER A 1 112 ? 1.028 5.141 9.292 1.00 95.19 112 SER A C 1
ATOM 904 O O . SER A 1 112 ? 1.893 4.931 8.441 1.00 95.19 112 SER A O 1
ATOM 906 N N . TRP A 1 113 ? 0.764 6.364 9.765 1.00 94.94 113 TRP A N 1
ATOM 907 C CA . TRP A 1 113 ? 1.480 7.562 9.334 1.00 94.94 113 TRP A CA 1
ATOM 908 C C . TRP A 1 113 ? 2.961 7.490 9.702 1.00 94.94 113 TRP A C 1
ATOM 910 O O . TRP A 1 113 ? 3.820 7.768 8.868 1.00 94.94 113 TRP A O 1
ATOM 920 N N . THR A 1 114 ? 3.289 7.075 10.929 1.00 93.25 114 THR A N 1
ATOM 921 C CA . THR A 1 114 ? 4.681 6.885 11.352 1.00 93.25 114 THR A CA 1
ATOM 922 C C . THR A 1 114 ? 5.426 5.944 10.405 1.00 93.25 114 THR A C 1
ATOM 924 O O . THR A 1 114 ? 6.527 6.283 9.976 1.00 93.25 114 THR A O 1
ATOM 927 N N . LEU A 1 115 ? 4.842 4.800 10.043 1.00 94.25 115 LEU A N 1
ATOM 928 C CA . LEU A 1 115 ? 5.458 3.856 9.107 1.00 94.25 115 LEU A CA 1
ATOM 929 C C . LEU A 1 115 ? 5.595 4.466 7.704 1.00 94.25 115 LEU A C 1
ATOM 931 O O . LEU A 1 115 ? 6.698 4.528 7.158 1.00 94.25 115 LEU A O 1
ATOM 935 N N . ALA A 1 116 ? 4.496 4.974 7.143 1.00 95.81 116 ALA A N 1
ATOM 936 C CA . ALA A 1 116 ? 4.444 5.405 5.750 1.00 95.81 116 ALA A CA 1
ATOM 937 C C . ALA A 1 116 ? 5.145 6.743 5.475 1.00 95.81 116 ALA A C 1
ATOM 939 O O . ALA A 1 116 ? 5.586 6.957 4.346 1.00 95.81 116 ALA A O 1
ATOM 940 N N . TYR A 1 117 ? 5.282 7.630 6.466 1.00 94.81 117 TYR A N 1
ATOM 941 C CA . TYR A 1 117 ? 5.893 8.957 6.306 1.00 94.81 117 TYR A CA 1
ATOM 942 C C . TYR A 1 117 ? 7.202 9.111 7.069 1.00 94.81 117 TYR A C 1
ATOM 944 O O . TYR A 1 117 ? 8.185 9.529 6.466 1.00 94.81 117 TYR A O 1
ATOM 952 N N . ASN A 1 118 ? 7.233 8.808 8.369 1.00 93.38 118 ASN A N 1
ATOM 953 C CA . ASN A 1 118 ? 8.416 9.103 9.184 1.00 93.38 118 ASN A CA 1
ATOM 954 C C . ASN A 1 118 ? 9.517 8.073 8.919 1.00 93.38 118 ASN A C 1
ATOM 956 O O . ASN A 1 118 ? 10.615 8.434 8.513 1.00 93.38 118 ASN A O 1
ATOM 960 N N . ILE A 1 119 ? 9.199 6.787 9.079 1.00 92.12 119 ILE A N 1
ATOM 961 C CA . ILE A 1 119 ? 10.170 5.701 8.919 1.00 92.12 119 ILE A CA 1
ATOM 962 C C . ILE A 1 119 ? 10.536 5.516 7.444 1.00 92.12 119 ILE A C 1
ATOM 964 O O . ILE A 1 119 ? 11.713 5.376 7.130 1.00 92.12 119 ILE A O 1
ATOM 968 N N . SER A 1 120 ? 9.569 5.576 6.520 1.00 94.38 120 SER A N 1
ATOM 969 C CA . SER A 1 120 ? 9.884 5.419 5.092 1.00 94.38 120 SER A CA 1
ATOM 970 C C . SER A 1 120 ? 10.751 6.558 4.533 1.00 94.38 120 SER A C 1
ATOM 972 O O . SER A 1 120 ? 11.571 6.322 3.648 1.00 94.38 120 SER A O 1
ATOM 974 N N . ARG A 1 121 ? 10.628 7.788 5.057 1.00 93.50 121 ARG A N 1
ATOM 975 C CA . ARG A 1 121 ? 11.517 8.907 4.697 1.00 93.50 121 ARG A CA 1
ATOM 976 C C . ARG A 1 121 ? 12.952 8.660 5.154 1.00 93.50 121 ARG A C 1
ATOM 978 O O . ARG A 1 121 ? 13.874 9.010 4.427 1.00 93.50 121 ARG A O 1
ATOM 985 N N . ASP A 1 122 ? 13.122 8.069 6.331 1.00 90.38 122 ASP A N 1
ATOM 986 C CA . ASP A 1 122 ? 14.434 7.830 6.934 1.00 90.38 122 ASP A CA 1
ATOM 987 C C . ASP A 1 122 ? 15.086 6.520 6.421 1.00 90.38 122 ASP A C 1
ATOM 989 O O . ASP A 1 122 ? 16.226 6.206 6.768 1.00 90.38 122 ASP A O 1
ATOM 993 N N . ALA A 1 123 ? 14.384 5.747 5.582 1.00 91.12 123 ALA A N 1
ATOM 994 C CA . ALA A 1 123 ? 14.905 4.532 4.964 1.00 91.12 123 ALA A CA 1
ATOM 995 C C . ALA A 1 123 ? 16.032 4.839 3.961 1.00 91.12 123 ALA A C 1
ATOM 997 O O . ALA A 1 123 ? 15.921 5.736 3.125 1.00 91.12 123 ALA A O 1
ATOM 998 N N . GLN A 1 124 ? 17.115 4.059 4.025 1.00 89.88 124 GLN A N 1
ATOM 999 C CA . GLN A 1 124 ? 18.327 4.303 3.230 1.00 89.88 124 GLN A CA 1
ATOM 1000 C C . GLN A 1 124 ? 18.213 3.851 1.771 1.00 89.88 124 GLN A C 1
ATOM 1002 O O . GLN A 1 124 ? 18.906 4.386 0.909 1.00 89.88 124 GLN A O 1
ATOM 1007 N N . ASN A 1 125 ? 17.377 2.850 1.492 1.00 93.19 125 ASN A N 1
ATOM 1008 C CA . ASN A 1 125 ? 17.187 2.299 0.156 1.00 93.19 125 ASN A CA 1
ATOM 1009 C C . ASN A 1 125 ? 15.698 2.327 -0.238 1.00 93.19 125 ASN A C 1
ATOM 1011 O O . ASN A 1 125 ? 14.801 2.457 0.602 1.00 93.19 125 ASN A O 1
ATOM 1015 N N . LEU A 1 126 ? 15.440 2.230 -1.543 1.00 95.00 126 LEU A N 1
ATOM 1016 C CA . LEU A 1 126 ? 14.085 2.284 -2.091 1.00 95.00 126 LEU A CA 1
ATOM 1017 C C . LEU A 1 126 ? 13.221 1.063 -1.715 1.00 95.00 126 LEU A C 1
ATOM 1019 O O . LEU A 1 126 ? 12.050 1.277 -1.400 1.00 95.00 126 LEU A O 1
ATOM 1023 N N . PRO A 1 127 ? 13.736 -0.185 -1.696 1.00 95.94 127 PRO A N 1
ATOM 1024 C CA . PRO A 1 127 ? 12.940 -1.340 -1.273 1.00 95.94 127 PRO A CA 1
ATOM 1025 C C . PRO A 1 127 ? 12.437 -1.250 0.172 1.00 95.94 127 PRO A C 1
ATOM 1027 O O . PRO A 1 127 ? 11.263 -1.514 0.420 1.00 95.94 127 PRO A O 1
ATOM 1030 N N . ASP A 1 128 ? 13.275 -0.811 1.114 1.00 94.75 128 ASP A N 1
ATOM 1031 C CA . ASP A 1 128 ? 12.887 -0.630 2.517 1.00 94.75 128 ASP A CA 1
ATOM 1032 C C . ASP A 1 128 ? 11.879 0.517 2.648 1.00 94.75 128 ASP A C 1
ATOM 1034 O O . ASP A 1 128 ? 10.875 0.392 3.351 1.00 94.75 128 ASP A O 1
ATOM 1038 N N . LYS A 1 129 ? 12.088 1.625 1.918 1.00 96.19 129 LYS A N 1
ATOM 1039 C CA . LYS A 1 129 ? 11.112 2.723 1.830 1.00 96.19 129 LYS A CA 1
ATOM 1040 C C . LYS A 1 129 ? 9.750 2.201 1.371 1.00 96.19 129 LYS A C 1
ATOM 1042 O O . LYS A 1 129 ? 8.737 2.468 2.019 1.00 96.19 129 LYS A O 1
ATOM 1047 N N . TYR A 1 130 ? 9.729 1.424 0.291 1.00 97.69 130 TYR A N 1
ATOM 1048 C CA . TYR A 1 130 ? 8.517 0.812 -0.243 1.00 97.69 130 TYR A CA 1
ATOM 1049 C C . TYR A 1 130 ? 7.867 -0.153 0.753 1.00 97.69 130 TYR A C 1
ATOM 1051 O O . TYR A 1 130 ? 6.655 -0.093 0.955 1.00 97.69 130 TYR A O 1
ATOM 1059 N N . TYR A 1 131 ? 8.662 -0.975 1.443 1.00 96.38 131 TYR A N 1
ATOM 1060 C CA . TYR A 1 131 ? 8.191 -1.871 2.498 1.00 96.38 131 TYR A CA 1
ATOM 1061 C C . TYR A 1 131 ? 7.487 -1.114 3.631 1.00 96.38 131 TYR A C 1
ATOM 1063 O O . TYR A 1 131 ? 6.402 -1.518 4.055 1.00 96.38 131 TYR A O 1
ATOM 1071 N N . TYR A 1 132 ? 8.047 0.001 4.108 1.00 95.94 132 TYR A N 1
ATOM 1072 C CA . TYR A 1 132 ? 7.429 0.789 5.178 1.00 95.94 132 TYR A CA 1
ATOM 1073 C C . TYR A 1 132 ? 6.175 1.539 4.728 1.00 95.94 132 TYR A C 1
ATOM 1075 O O . TYR A 1 132 ? 5.211 1.611 5.493 1.00 95.94 132 TYR A O 1
ATOM 1083 N N . ILE A 1 133 ? 6.147 2.036 3.486 1.00 97.56 133 ILE A N 1
ATOM 1084 C CA . ILE A 1 133 ? 4.927 2.591 2.882 1.00 97.56 133 ILE A CA 1
ATOM 1085 C C . ILE A 1 133 ? 3.844 1.512 2.834 1.00 97.56 133 ILE A C 1
ATOM 1087 O O . ILE A 1 133 ? 2.754 1.722 3.361 1.00 97.56 133 ILE A O 1
ATOM 1091 N N . ALA A 1 134 ? 4.157 0.336 2.286 1.00 97.12 134 ALA A N 1
ATOM 1092 C CA . ALA A 1 134 ? 3.223 -0.780 2.204 1.00 97.12 134 ALA A CA 1
ATOM 1093 C C . ALA A 1 134 ? 2.730 -1.230 3.589 1.00 97.12 134 ALA A C 1
ATOM 1095 O O . ALA A 1 134 ? 1.529 -1.413 3.783 1.00 97.12 134 ALA A O 1
ATOM 1096 N N . SER A 1 135 ? 3.633 -1.322 4.569 1.00 95.38 135 SER A N 1
ATOM 1097 C CA . SER A 1 135 ? 3.315 -1.687 5.955 1.00 95.38 135 SER A CA 1
ATOM 1098 C C . SER A 1 135 ? 2.370 -0.680 6.614 1.00 95.38 135 SER A C 1
ATOM 1100 O O . SER A 1 135 ? 1.409 -1.077 7.270 1.00 95.38 135 SER A O 1
ATOM 1102 N N . GLY A 1 136 ? 2.599 0.624 6.420 1.00 95.81 136 GLY A N 1
ATOM 1103 C CA . GLY A 1 136 ? 1.705 1.671 6.917 1.00 95.81 136 GLY A CA 1
ATOM 1104 C C . GLY A 1 136 ? 0.320 1.599 6.270 1.00 95.81 136 GLY A C 1
ATOM 1105 O O . GLY A 1 136 ? -0.690 1.587 6.973 1.00 95.81 136 GLY A O 1
ATOM 1106 N N . THR A 1 137 ? 0.263 1.460 4.945 1.00 96.88 137 THR A N 1
ATOM 1107 C CA . THR A 1 137 ? -0.991 1.297 4.191 1.00 96.88 137 THR A CA 1
ATOM 1108 C C . THR A 1 137 ? -1.766 0.054 4.647 1.00 96.88 137 THR A C 1
ATOM 1110 O O . THR A 1 137 ? -2.979 0.112 4.846 1.00 96.88 137 THR A O 1
ATOM 1113 N N . GLN A 1 138 ? -1.074 -1.062 4.887 1.00 95.44 138 GLN A N 1
ATOM 1114 C CA . GLN A 1 138 ? -1.679 -2.309 5.350 1.00 95.44 138 GLN A CA 1
ATOM 1115 C C . GLN A 1 138 ? -2.174 -2.225 6.798 1.00 95.44 138 GLN A C 1
ATOM 1117 O O . GLN A 1 138 ? -3.263 -2.716 7.098 1.00 95.44 138 GLN A O 1
ATOM 1122 N N . LEU A 1 139 ? -1.424 -1.557 7.681 1.00 95.25 139 LEU A N 1
ATOM 1123 C CA . LEU A 1 139 ? -1.857 -1.283 9.051 1.00 95.25 139 LEU A CA 1
ATOM 1124 C C . LEU A 1 139 ? -3.134 -0.436 9.068 1.00 95.25 139 LEU A C 1
ATOM 1126 O O . LEU A 1 139 ? -4.056 -0.719 9.831 1.00 95.25 139 LEU A O 1
ATOM 1130 N N . LEU A 1 140 ? -3.212 0.582 8.211 1.00 95.50 140 LEU A N 1
ATOM 1131 C CA . LEU A 1 140 ? -4.402 1.418 8.110 1.00 95.50 140 LEU A CA 1
ATOM 1132 C C . LEU A 1 140 ? -5.600 0.640 7.546 1.00 95.50 140 LEU A C 1
ATOM 1134 O O . LEU A 1 140 ? -6.710 0.768 8.061 1.00 95.50 140 LEU A O 1
ATOM 1138 N N . ALA A 1 141 ? -5.376 -0.217 6.547 1.00 94.50 141 ALA A N 1
ATOM 1139 C CA . ALA A 1 141 ? -6.405 -1.094 5.997 1.00 94.50 141 ALA A CA 1
ATOM 1140 C C . ALA A 1 141 ? -6.925 -2.131 7.012 1.00 94.50 141 ALA A C 1
ATOM 1142 O O . ALA A 1 141 ? -8.122 -2.417 7.030 1.00 94.50 141 ALA A O 1
ATOM 1143 N N . GLU A 1 142 ? -6.070 -2.655 7.897 1.00 93.19 142 GLU A N 1
ATOM 1144 C CA . GLU A 1 142 ? -6.512 -3.449 9.056 1.00 93.19 142 GLU A CA 1
ATOM 1145 C C . GLU A 1 142 ? -7.395 -2.611 9.988 1.00 93.19 142 GLU A C 1
ATOM 1147 O O . GLU A 1 142 ? -8.483 -3.043 10.364 1.00 93.19 142 GLU A O 1
ATOM 1152 N N . GLY A 1 143 ? -6.994 -1.371 10.277 1.00 92.44 143 GLY A N 1
ATOM 1153 C CA . GLY A 1 143 ? -7.819 -0.434 11.037 1.00 92.44 143 GLY A CA 1
ATOM 1154 C C . GLY A 1 143 ? -9.211 -0.232 10.431 1.00 92.44 143 GLY A C 1
ATOM 1155 O O . GLY A 1 143 ? -10.187 -0.188 11.175 1.00 92.44 143 GLY A O 1
ATOM 1156 N N . ILE A 1 144 ? -9.332 -0.185 9.099 1.00 91.44 144 ILE A N 1
ATOM 1157 C CA . ILE A 1 144 ? -10.623 -0.102 8.390 1.00 91.44 144 ILE A CA 1
ATOM 1158 C C . ILE A 1 144 ? -11.461 -1.366 8.596 1.00 91.44 144 ILE A C 1
ATOM 1160 O O . ILE A 1 144 ? -12.660 -1.255 8.844 1.00 91.44 144 ILE A O 1
ATOM 1164 N N . ARG A 1 145 ? -10.860 -2.564 8.541 1.00 89.31 145 ARG A N 1
ATOM 1165 C CA . ARG A 1 145 ? -11.581 -3.828 8.795 1.00 89.31 145 ARG A CA 1
ATOM 1166 C C . ARG A 1 145 ? -12.180 -3.882 10.198 1.00 89.31 145 ARG A C 1
ATOM 1168 O O . ARG A 1 145 ? -13.248 -4.460 10.366 1.00 89.31 145 ARG A O 1
ATOM 1175 N N . GLN A 1 146 ? -11.517 -3.256 11.171 1.00 88.00 146 GLN A N 1
ATOM 1176 C CA . GLN A 1 146 ? -11.975 -3.123 12.559 1.00 88.00 146 GLN A CA 1
ATOM 1177 C C . GLN A 1 146 ? -12.944 -1.943 12.781 1.00 88.00 146 GLN A C 1
ATOM 1179 O O . GLN A 1 146 ? -13.595 -1.865 13.824 1.00 88.00 146 GLN A O 1
ATOM 1184 N N . ASN A 1 147 ? -13.001 -0.995 11.839 1.00 86.19 147 ASN A N 1
ATOM 1185 C CA . ASN A 1 147 ? -13.725 0.274 11.950 1.00 86.19 147 ASN A CA 1
ATOM 1186 C C . ASN A 1 147 ? -14.417 0.626 10.626 1.00 86.19 147 ASN A C 1
ATOM 1188 O O . ASN A 1 147 ? -14.132 1.658 10.010 1.00 86.19 147 ASN A O 1
ATOM 1192 N N . GLN A 1 148 ? -15.330 -0.238 10.177 1.00 81.69 148 GLN A N 1
ATOM 1193 C CA . GLN A 1 148 ? -15.915 -0.126 8.836 1.00 81.69 148 GLN A CA 1
ATOM 1194 C C . GLN A 1 148 ? -16.702 1.178 8.637 1.00 81.69 148 GLN A C 1
ATOM 1196 O O . GLN A 1 148 ? -16.720 1.721 7.536 1.00 81.69 148 GLN A O 1
ATOM 1201 N N . GLU A 1 149 ? -17.267 1.739 9.706 1.00 78.31 149 GLU A N 1
ATOM 1202 C CA . GLU A 1 149 ? -18.117 2.938 9.681 1.00 78.31 149 GLU A CA 1
ATOM 1203 C C . GLU A 1 149 ? -17.341 4.274 9.674 1.00 78.31 149 GLU A C 1
ATOM 1205 O O . GLU A 1 149 ? -17.911 5.329 9.952 1.00 78.31 149 GLU A O 1
ATOM 1210 N N . ILE A 1 150 ? -16.030 4.254 9.402 1.00 81.88 150 ILE A N 1
ATOM 1211 C CA . ILE A 1 150 ? -15.170 5.444 9.474 1.00 81.88 150 ILE A CA 1
ATOM 1212 C C . ILE A 1 150 ? -14.586 5.760 8.089 1.00 81.88 150 ILE A C 1
ATOM 1214 O O . ILE A 1 150 ? -13.519 5.254 7.727 1.00 81.88 150 ILE A O 1
ATOM 1218 N N . PRO A 1 151 ? -15.251 6.625 7.299 1.00 82.06 151 PRO A N 1
ATOM 1219 C CA . PRO A 1 151 ? -14.849 6.907 5.920 1.00 82.06 151 PRO A CA 1
ATOM 1220 C C . PRO A 1 151 ? -13.523 7.671 5.840 1.00 82.06 151 PRO A C 1
ATOM 1222 O O . PRO A 1 151 ? -12.792 7.545 4.861 1.00 82.06 151 PRO A O 1
ATOM 1225 N N . GLU A 1 152 ? -13.156 8.395 6.901 1.00 83.88 152 GLU A N 1
ATOM 1226 C CA . GLU A 1 152 ? -11.855 9.056 7.013 1.00 83.88 152 GLU A CA 1
ATOM 1227 C C . GLU A 1 152 ? -10.690 8.063 6.884 1.00 83.88 152 GLU A C 1
ATOM 1229 O O . GLU A 1 152 ? -9.706 8.368 6.211 1.00 83.88 152 GLU A O 1
ATOM 1234 N N . LEU A 1 153 ? -10.795 6.858 7.457 1.00 89.50 153 LEU A N 1
ATOM 1235 C CA . LEU A 1 153 ? -9.733 5.854 7.337 1.00 89.50 153 LEU A CA 1
ATOM 1236 C C . LEU A 1 153 ? -9.583 5.374 5.894 1.00 89.50 153 LEU A C 1
ATOM 1238 O O . LEU A 1 153 ? -8.466 5.318 5.385 1.00 89.50 153 LEU A O 1
ATOM 1242 N N . ARG A 1 154 ? -10.713 5.115 5.221 1.00 91.06 154 ARG A N 1
ATOM 1243 C CA . ARG A 1 154 ? -10.766 4.729 3.800 1.00 91.06 154 ARG A CA 1
ATOM 1244 C C . ARG A 1 154 ? -10.074 5.776 2.928 1.00 91.06 154 ARG A C 1
ATOM 1246 O O . ARG A 1 154 ? -9.235 5.446 2.096 1.00 91.06 154 ARG A O 1
ATOM 1253 N N . TYR A 1 155 ? -10.374 7.049 3.173 1.00 91.62 155 TYR A N 1
ATOM 1254 C CA . TYR A 1 155 ? -9.790 8.151 2.419 1.00 91.62 155 TYR A CA 1
ATOM 1255 C C . TYR A 1 155 ? -8.282 8.317 2.661 1.00 91.62 155 TYR A C 1
ATOM 1257 O O . TYR A 1 155 ? -7.540 8.579 1.713 1.00 91.62 155 TYR A O 1
ATOM 1265 N N . ASN A 1 156 ? -7.816 8.136 3.903 1.00 93.56 156 ASN A N 1
ATOM 1266 C CA . ASN A 1 156 ? -6.395 8.240 4.252 1.00 93.56 156 ASN A CA 1
ATOM 1267 C C . ASN A 1 156 ? -5.534 7.152 3.586 1.00 93.56 156 ASN A C 1
ATOM 1269 O O . ASN A 1 156 ? -4.402 7.441 3.210 1.00 93.56 156 ASN A O 1
ATOM 1273 N N . VAL A 1 157 ? -6.063 5.944 3.351 1.00 96.06 157 VAL A N 1
ATOM 1274 C CA . VAL A 1 157 ? -5.345 4.929 2.551 1.00 96.06 157 VAL A CA 1
ATOM 1275 C C . VAL A 1 157 ? -5.078 5.445 1.136 1.00 96.06 157 VAL A C 1
ATOM 1277 O O . VAL A 1 157 ? -3.959 5.338 0.638 1.00 96.06 157 VAL A O 1
ATOM 1280 N N . GLY A 1 158 ? -6.077 6.081 0.514 1.00 95.75 158 GLY A N 1
ATOM 1281 C CA . GLY A 1 158 ? -5.895 6.761 -0.767 1.00 95.75 158 GLY A CA 1
ATOM 1282 C C . GLY A 1 158 ? -4.802 7.832 -0.694 1.00 95.75 158 GLY A C 1
ATOM 1283 O O . GLY A 1 158 ? -3.897 7.848 -1.524 1.00 95.75 158 GLY A O 1
ATOM 1284 N N . ILE A 1 159 ? -4.810 8.675 0.343 1.00 95.50 159 ILE A N 1
ATOM 1285 C CA . ILE A 1 159 ? -3.778 9.709 0.542 1.00 95.50 159 ILE A CA 1
ATOM 1286 C C . ILE A 1 159 ? -2.364 9.114 0.545 1.00 95.50 159 ILE A C 1
ATOM 1288 O O . ILE A 1 159 ? -1.470 9.708 -0.052 1.00 95.50 159 ILE A O 1
ATOM 1292 N N . TYR A 1 160 ? -2.158 7.928 1.124 1.00 97.25 160 TYR A N 1
ATOM 1293 C CA . TYR A 1 160 ? -0.834 7.296 1.138 1.00 97.25 160 TYR A CA 1
ATOM 1294 C C . TYR A 1 160 ? -0.397 6.896 -0.269 1.00 97.25 160 TYR A C 1
ATOM 1296 O O . TYR A 1 160 ? 0.740 7.160 -0.653 1.00 97.25 160 TYR A O 1
ATOM 1304 N N . TYR A 1 161 ? -1.304 6.338 -1.073 1.00 98.06 161 TYR A N 1
ATOM 1305 C CA . TYR A 1 161 ? -1.021 6.066 -2.480 1.00 98.06 161 TYR A CA 1
ATOM 1306 C C . TYR A 1 161 ? -0.685 7.338 -3.262 1.00 98.06 161 TYR A C 1
ATOM 1308 O O . TYR A 1 161 ? 0.298 7.360 -4.001 1.00 98.06 161 TYR A O 1
ATOM 1316 N N . ARG A 1 162 ? -1.444 8.422 -3.070 1.00 96.75 162 ARG A N 1
ATOM 1317 C CA . ARG A 1 162 ? -1.172 9.694 -3.750 1.00 96.75 162 ARG A CA 1
ATOM 1318 C C . ARG A 1 162 ? 0.182 10.271 -3.346 1.00 96.75 162 ARG A C 1
ATOM 1320 O O . ARG A 1 162 ? 1.026 10.496 -4.202 1.00 96.75 162 ARG A O 1
ATOM 1327 N N . ASP A 1 163 ? 0.384 10.507 -2.056 1.00 96.94 163 ASP A N 1
ATOM 1328 C CA . ASP A 1 163 ? 1.518 11.286 -1.559 1.00 96.94 163 ASP A CA 1
ATOM 1329 C C . ASP A 1 163 ? 2.818 10.477 -1.584 1.00 96.94 163 ASP A C 1
ATOM 1331 O O . ASP A 1 163 ? 3.884 11.014 -1.879 1.00 96.94 163 ASP A O 1
ATOM 1335 N N . LYS A 1 164 ? 2.754 9.185 -1.233 1.00 96.81 164 LYS A N 1
ATOM 1336 C CA . LYS A 1 164 ? 3.950 8.352 -1.064 1.00 96.81 164 LYS A CA 1
ATOM 1337 C C . LYS A 1 164 ? 4.324 7.565 -2.303 1.00 96.81 164 LYS A C 1
ATOM 1339 O O . LYS A 1 164 ? 5.501 7.264 -2.436 1.00 96.81 164 LYS A O 1
ATOM 1344 N N . ILE A 1 165 ? 3.376 7.233 -3.179 1.00 96.88 165 ILE A N 1
ATOM 1345 C CA . ILE A 1 165 ? 3.671 6.517 -4.427 1.00 96.88 165 ILE A CA 1
ATOM 1346 C C . ILE A 1 165 ? 3.611 7.471 -5.620 1.00 96.88 165 ILE A C 1
ATOM 1348 O O . ILE A 1 165 ? 4.587 7.573 -6.352 1.00 96.88 165 ILE A O 1
ATOM 1352 N N . GLY A 1 166 ? 2.499 8.184 -5.808 1.00 94.88 166 GLY A N 1
ATOM 1353 C CA . GLY A 1 166 ? 2.279 9.002 -7.004 1.00 94.88 166 GLY A CA 1
ATOM 1354 C C . GLY A 1 166 ? 3.095 10.300 -7.061 1.00 94.88 166 GLY A C 1
ATOM 1355 O O . GLY A 1 166 ? 3.641 10.639 -8.108 1.00 94.88 166 GLY A O 1
ATOM 1356 N N . GLN A 1 167 ? 3.198 11.012 -5.937 1.00 94.94 167 GLN A N 1
ATOM 1357 C CA . GLN A 1 167 ? 3.769 12.368 -5.851 1.00 94.94 167 GLN A CA 1
ATOM 1358 C C . GLN A 1 167 ? 5.109 12.435 -5.108 1.00 94.94 167 GLN A C 1
ATOM 1360 O O . GLN A 1 167 ? 5.595 13.520 -4.798 1.00 94.94 167 GLN A O 1
ATOM 1365 N N . SER A 1 168 ? 5.701 11.288 -4.776 1.00 93.81 168 SER A N 1
ATOM 1366 C CA . SER A 1 168 ? 7.011 11.254 -4.126 1.00 93.81 168 SER A CA 1
ATOM 1367 C C . SER A 1 168 ? 8.124 11.606 -5.117 1.00 93.81 168 SER A C 1
ATOM 1369 O O . SER A 1 168 ? 8.019 11.286 -6.294 1.00 93.81 168 SER A O 1
ATOM 1371 N N . ASP A 1 169 ? 9.250 12.129 -4.625 1.00 92.50 169 ASP A N 1
ATOM 1372 C CA . ASP A 1 169 ? 10.441 12.368 -5.464 1.00 92.50 169 ASP A CA 1
ATOM 1373 C C . ASP A 1 169 ? 10.964 11.082 -6.146 1.00 92.50 169 ASP A C 1
ATOM 1375 O O . ASP A 1 169 ? 11.541 11.129 -7.226 1.00 92.50 169 ASP A O 1
ATOM 1379 N N . ASP A 1 170 ? 10.714 9.919 -5.532 1.00 94.50 170 ASP A N 1
ATOM 1380 C CA . ASP A 1 170 ? 11.040 8.590 -6.059 1.00 94.50 170 ASP A CA 1
ATOM 1381 C C . ASP A 1 170 ? 9.850 7.916 -6.781 1.00 94.50 170 ASP A C 1
ATOM 1383 O O . ASP A 1 170 ? 9.808 6.685 -6.881 1.00 94.50 170 ASP A O 1
ATOM 1387 N N . ASN A 1 171 ? 8.844 8.678 -7.233 1.00 95.12 171 ASN A N 1
ATOM 1388 C CA . ASN A 1 171 ? 7.582 8.132 -7.751 1.00 95.12 171 ASN A CA 1
ATOM 1389 C C . ASN A 1 171 ? 7.780 7.085 -8.853 1.00 95.12 171 ASN A C 1
ATOM 1391 O O . ASN A 1 171 ? 7.170 6.027 -8.782 1.00 95.12 171 ASN A O 1
ATOM 1395 N N . LEU A 1 172 ? 8.673 7.304 -9.819 1.00 95.62 172 LEU A N 1
ATOM 1396 C CA . LEU A 1 172 ? 8.915 6.366 -10.917 1.00 95.62 172 LEU A CA 1
ATOM 1397 C C . LEU A 1 172 ? 9.398 5.002 -10.406 1.00 95.62 172 LEU A C 1
ATOM 1399 O O . LEU A 1 172 ? 8.944 3.954 -10.875 1.00 95.62 172 LEU A O 1
ATOM 1403 N N . ALA A 1 173 ? 10.283 4.995 -9.407 1.00 96.56 173 ALA A N 1
ATOM 1404 C CA . ALA A 1 173 ? 10.763 3.760 -8.797 1.00 96.56 173 ALA A CA 1
ATOM 1405 C C . ALA A 1 173 ? 9.670 3.089 -7.956 1.00 96.56 173 ALA A C 1
ATOM 1407 O O . ALA A 1 173 ? 9.456 1.884 -8.071 1.00 96.56 173 ALA A O 1
ATOM 1408 N N . LEU A 1 174 ? 8.932 3.865 -7.160 1.00 97.38 174 LEU A N 1
ATOM 1409 C CA . LEU A 1 174 ? 7.863 3.342 -6.308 1.00 97.38 174 LEU A CA 1
ATOM 1410 C C . LEU A 1 174 ? 6.667 2.820 -7.121 1.00 97.38 174 LEU A C 1
ATOM 1412 O O . LEU A 1 174 ? 6.111 1.781 -6.775 1.00 97.38 174 LEU A O 1
ATOM 1416 N N . GLN A 1 175 ? 6.310 3.472 -8.227 1.00 96.06 175 GLN A N 1
ATOM 1417 C CA . GLN A 1 175 ? 5.310 3.002 -9.191 1.00 96.06 175 GLN A CA 1
ATOM 1418 C C . GLN A 1 175 ? 5.778 1.720 -9.892 1.00 96.06 175 GLN A C 1
ATOM 1420 O O . GLN A 1 175 ? 5.000 0.780 -10.035 1.00 96.06 175 GLN A O 1
ATOM 1425 N N . SER A 1 176 ? 7.066 1.629 -10.255 1.00 96.88 176 SER A N 1
ATOM 1426 C CA . SER A 1 176 ? 7.649 0.385 -10.785 1.00 96.88 176 SER A CA 1
ATOM 1427 C C . SER A 1 176 ? 7.536 -0.758 -9.775 1.00 96.88 176 SER A C 1
ATOM 1429 O O . SER A 1 176 ? 7.177 -1.871 -10.148 1.00 96.88 176 SER A O 1
ATOM 1431 N N . PHE A 1 177 ? 7.765 -0.495 -8.484 1.00 97.69 177 PHE A N 1
ATOM 1432 C CA . PHE A 1 177 ? 7.566 -1.502 -7.441 1.00 97.69 177 PHE A CA 1
ATOM 1433 C C . PHE A 1 177 ? 6.099 -1.886 -7.258 1.00 97.69 177 PHE A C 1
ATOM 1435 O O . PHE A 1 177 ? 5.819 -3.073 -7.133 1.00 97.69 177 PHE A O 1
ATOM 1442 N N . VAL A 1 178 ? 5.162 -0.931 -7.303 1.00 97.19 178 VAL A N 1
ATOM 1443 C CA . VAL A 1 178 ? 3.714 -1.216 -7.286 1.00 97.19 178 VAL A CA 1
ATOM 1444 C C . VAL A 1 178 ? 3.319 -2.161 -8.415 1.00 97.19 178 VAL A C 1
ATOM 1446 O O . VAL A 1 178 ? 2.595 -3.130 -8.179 1.00 97.19 178 VAL A O 1
ATOM 1449 N N . GLN A 1 179 ? 3.836 -1.927 -9.614 1.00 95.88 179 GLN A N 1
ATOM 1450 C CA . GLN A 1 179 ? 3.576 -2.782 -10.760 1.00 95.88 179 GLN A CA 1
ATOM 1451 C C . GLN A 1 179 ? 4.239 -4.154 -10.611 1.00 95.88 179 GLN A C 1
ATOM 1453 O O . GLN A 1 179 ? 3.571 -5.173 -10.749 1.00 95.88 179 GLN A O 1
ATOM 1458 N N . MET A 1 180 ? 5.510 -4.214 -10.199 1.00 96.75 180 MET A N 1
ATOM 1459 C CA . MET A 1 180 ? 6.190 -5.482 -9.900 1.00 96.75 180 MET A CA 1
ATOM 1460 C C . MET A 1 180 ? 5.498 -6.290 -8.792 1.00 96.75 180 MET A C 1
ATOM 1462 O O . MET A 1 180 ? 5.555 -7.518 -8.802 1.00 96.75 180 MET A O 1
ATOM 1466 N N . SER A 1 181 ? 4.832 -5.635 -7.836 1.00 96.62 181 SER A N 1
ATOM 1467 C CA . SER A 1 181 ? 4.011 -6.295 -6.814 1.00 96.62 181 SER A CA 1
ATOM 1468 C C . SER A 1 181 ? 2.752 -6.954 -7.388 1.00 96.62 181 SER A C 1
ATOM 1470 O O . SER A 1 181 ? 2.208 -7.860 -6.748 1.00 96.62 181 SER A O 1
ATOM 1472 N N . CYS A 1 182 ? 2.299 -6.509 -8.565 1.00 95.88 182 CYS A N 1
ATOM 1473 C CA . CYS A 1 182 ? 1.163 -7.049 -9.311 1.00 95.88 182 CYS A CA 1
ATOM 1474 C C . CYS A 1 182 ? 1.556 -8.136 -10.323 1.00 95.88 182 CYS A C 1
ATOM 1476 O O . CYS A 1 182 ? 0.664 -8.817 -10.820 1.00 95.88 182 CYS A O 1
ATOM 1478 N N . ILE A 1 183 ? 2.853 -8.341 -10.567 1.00 95.19 183 ILE A N 1
ATOM 1479 C CA . ILE A 1 183 ? 3.394 -9.383 -11.449 1.00 95.19 183 ILE A CA 1
ATOM 1480 C C . ILE A 1 183 ? 3.831 -10.587 -10.605 1.00 95.19 183 ILE A C 1
ATOM 1482 O O . ILE A 1 183 ? 4.426 -10.413 -9.534 1.00 95.19 183 ILE A O 1
ATOM 1486 N N . ASP A 1 184 ? 3.552 -11.804 -11.079 1.00 93.94 184 ASP A N 1
ATOM 1487 C CA . ASP A 1 184 ? 3.991 -13.035 -10.414 1.00 93.94 184 ASP A CA 1
ATOM 1488 C C . ASP A 1 184 ? 5.527 -13.017 -10.245 1.00 93.94 184 ASP A C 1
ATOM 1490 O O . ASP A 1 184 ? 6.247 -12.783 -11.220 1.00 93.94 184 ASP A O 1
ATOM 1494 N N . PRO A 1 185 ? 6.074 -13.250 -9.036 1.00 93.44 185 PRO A N 1
ATOM 1495 C CA . PRO A 1 185 ? 7.514 -13.342 -8.815 1.00 93.44 185 PRO A CA 1
ATOM 1496 C C . PRO A 1 185 ? 8.237 -14.298 -9.769 1.00 93.44 185 PRO A C 1
ATOM 1498 O O . PRO A 1 185 ? 9.349 -13.984 -10.187 1.00 93.44 185 PRO A O 1
ATOM 1501 N N . VAL A 1 186 ? 7.607 -15.417 -10.150 1.00 92.12 186 VAL A N 1
ATOM 1502 C CA . VAL A 1 186 ? 8.173 -16.354 -11.131 1.00 92.12 186 VAL A CA 1
ATOM 1503 C C . VAL A 1 186 ? 8.290 -15.683 -12.491 1.00 92.12 186 VAL A C 1
ATOM 1505 O O . VAL A 1 186 ? 9.280 -15.879 -13.190 1.00 92.12 186 VAL A O 1
ATOM 1508 N N . GLU A 1 187 ? 7.319 -14.850 -12.873 1.00 92.69 187 GLU A N 1
ATOM 1509 C CA . GLU A 1 187 ? 7.343 -14.202 -14.177 1.00 92.69 187 GLU A CA 1
ATOM 1510 C C . GLU A 1 187 ? 8.518 -13.238 -14.336 1.00 92.69 187 GLU A C 1
ATOM 1512 O O . GLU A 1 187 ? 9.132 -13.171 -15.401 1.00 92.69 187 GLU A O 1
ATOM 1517 N N . ARG A 1 188 ? 8.848 -12.528 -13.260 1.00 93.38 188 ARG A N 1
ATOM 1518 C CA . ARG A 1 188 ? 9.926 -11.538 -13.211 1.00 93.38 188 ARG A CA 1
ATOM 1519 C C . ARG A 1 188 ? 11.241 -12.091 -12.651 1.00 93.38 188 ARG A C 1
ATOM 1521 O O . ARG A 1 188 ? 12.089 -11.300 -12.234 1.00 93.38 188 ARG A O 1
ATOM 1528 N N . ASP A 1 189 ? 11.411 -13.412 -12.591 1.00 92.69 189 ASP A N 1
ATOM 1529 C CA . ASP A 1 189 ? 12.644 -14.055 -12.121 1.00 92.69 189 ASP A CA 1
ATOM 1530 C C . ASP A 1 189 ? 13.788 -13.853 -13.141 1.00 92.69 189 ASP A C 1
ATOM 1532 O O . ASP A 1 189 ? 13.667 -14.289 -14.291 1.00 92.69 189 ASP A O 1
ATOM 1536 N N . PRO A 1 190 ? 14.927 -13.244 -12.747 1.00 92.38 190 PRO A N 1
ATOM 1537 C CA . PRO A 1 190 ? 16.091 -13.064 -13.612 1.00 92.38 190 PRO A CA 1
ATOM 1538 C C . PRO A 1 190 ? 16.610 -14.357 -14.243 1.00 92.38 190 PRO A C 1
ATOM 1540 O O . PRO A 1 190 ? 17.155 -14.313 -15.347 1.00 92.38 190 PRO A O 1
ATOM 1543 N N . ALA A 1 191 ? 16.445 -15.505 -13.575 1.00 91.38 191 ALA A N 1
ATOM 1544 C CA . ALA A 1 191 ? 16.886 -16.798 -14.091 1.00 91.38 191 ALA A CA 1
ATOM 1545 C C . ALA A 1 191 ? 16.156 -17.196 -15.386 1.00 91.38 191 ALA A C 1
ATOM 1547 O O . ALA A 1 191 ? 16.722 -17.915 -16.206 1.00 91.38 191 ALA A O 1
ATOM 1548 N N . ARG A 1 192 ? 14.937 -16.686 -15.619 1.00 92.00 192 ARG A N 1
ATOM 1549 C CA . ARG A 1 192 ? 14.199 -16.903 -16.877 1.00 92.00 192 ARG A CA 1
ATOM 1550 C C . ARG A 1 192 ? 14.837 -16.211 -18.071 1.00 92.00 192 ARG A C 1
ATOM 1552 O O . ARG A 1 192 ? 14.658 -16.662 -19.195 1.00 92.00 192 ARG A O 1
ATOM 1559 N N . PHE A 1 193 ? 15.549 -15.117 -17.824 1.00 93.50 193 PHE A N 1
ATOM 1560 C CA . PHE A 1 193 ? 16.184 -14.316 -18.867 1.00 93.50 193 PHE A CA 1
ATOM 1561 C C . PHE A 1 193 ? 17.667 -14.655 -19.031 1.00 93.50 193 PHE A C 1
ATOM 1563 O O . PHE A 1 193 ? 18.276 -14.217 -20.000 1.00 93.50 193 PHE A O 1
ATOM 1570 N N . ARG A 1 194 ? 18.254 -15.414 -18.095 1.00 91.31 194 ARG A N 1
ATOM 1571 C CA . ARG A 1 194 ? 19.678 -15.775 -18.064 1.00 91.31 194 ARG A CA 1
ATOM 1572 C C . ARG A 1 194 ? 19.842 -17.295 -18.004 1.00 91.31 194 ARG A C 1
ATOM 1574 O O . ARG A 1 194 ? 19.987 -17.839 -16.906 1.00 91.31 194 ARG A O 1
ATOM 1581 N N . PRO A 1 195 ? 19.867 -17.991 -19.156 1.00 86.44 195 PRO A N 1
ATOM 1582 C CA . PRO A 1 195 ? 20.045 -19.443 -19.189 1.00 86.44 195 PRO A CA 1
ATOM 1583 C C . PRO A 1 195 ? 21.372 -19.879 -18.551 1.00 86.44 195 PRO A C 1
ATOM 1585 O O . PRO A 1 195 ? 21.443 -20.941 -17.930 1.00 86.44 195 PRO A O 1
ATOM 1588 N N . ASN A 1 196 ? 22.413 -19.043 -18.643 1.00 86.75 196 ASN A N 1
ATOM 1589 C CA . ASN A 1 196 ? 23.687 -19.249 -17.967 1.00 86.75 196 ASN A CA 1
ATOM 1590 C C . ASN A 1 196 ? 23.936 -18.179 -16.884 1.00 86.75 196 ASN A C 1
ATOM 1592 O O . ASN A 1 196 ? 24.355 -17.064 -17.205 1.00 86.75 196 ASN A O 1
ATOM 1596 N N . PRO A 1 197 ? 23.802 -18.514 -15.586 1.00 80.44 197 PRO A N 1
ATOM 1597 C CA . PRO A 1 197 ? 24.019 -17.565 -14.490 1.00 80.44 197 PRO A CA 1
ATOM 1598 C C . PRO A 1 197 ? 25.429 -16.958 -14.450 1.00 80.44 197 PRO A C 1
ATOM 1600 O O . PRO A 1 197 ? 25.625 -15.864 -13.922 1.00 80.44 197 PRO A O 1
ATOM 1603 N N . ASN A 1 198 ? 26.423 -17.658 -15.005 1.00 84.56 198 ASN A N 1
ATOM 1604 C CA . ASN A 1 198 ? 27.816 -17.211 -15.004 1.00 84.56 198 ASN A CA 1
ATOM 1605 C C . ASN A 1 198 ? 28.132 -16.242 -16.152 1.00 84.56 198 ASN A C 1
ATOM 1607 O O . ASN A 1 198 ? 29.170 -15.581 -16.115 1.00 84.56 198 ASN A O 1
ATOM 1611 N N . ASN A 1 199 ? 27.266 -16.146 -17.166 1.00 86.25 199 ASN A N 1
ATOM 1612 C CA . ASN A 1 199 ? 27.455 -15.258 -18.304 1.00 86.25 199 ASN A CA 1
ATOM 1613 C C . ASN A 1 199 ? 26.288 -14.275 -18.428 1.00 86.25 199 ASN A C 1
ATOM 1615 O O . ASN A 1 199 ? 25.307 -14.540 -19.110 1.00 86.25 199 ASN A O 1
ATOM 1619 N N . ARG A 1 200 ? 26.437 -13.085 -17.837 1.00 82.75 200 ARG A N 1
ATOM 1620 C CA . ARG A 1 200 ? 25.412 -12.025 -17.882 1.00 82.75 200 ARG A CA 1
ATOM 1621 C C . ARG A 1 200 ? 25.038 -11.555 -19.294 1.00 82.75 200 ARG A C 1
ATOM 1623 O O . ARG A 1 200 ? 24.029 -10.888 -19.445 1.00 82.75 200 ARG A O 1
ATOM 1630 N N . ARG A 1 201 ? 25.858 -11.839 -20.311 1.00 83.69 201 ARG A N 1
ATOM 1631 C CA . ARG A 1 201 ? 25.576 -11.454 -21.704 1.00 83.69 201 ARG A CA 1
ATOM 1632 C C . ARG A 1 201 ? 24.737 -12.482 -22.459 1.00 83.69 201 ARG A C 1
ATOM 1634 O O . ARG A 1 201 ? 24.244 -12.163 -23.530 1.00 83.69 201 ARG A O 1
ATOM 1641 N N . ASP A 1 202 ? 24.632 -13.695 -21.930 1.00 87.81 202 ASP A N 1
ATOM 1642 C CA . ASP A 1 202 ? 23.822 -14.762 -22.504 1.00 87.81 202 ASP A CA 1
ATOM 1643 C C . ASP A 1 202 ? 22.376 -14.563 -22.043 1.00 87.81 202 ASP A C 1
ATOM 1645 O O . ASP A 1 202 ? 22.051 -14.815 -20.879 1.00 87.81 202 ASP A O 1
ATOM 1649 N N . LEU A 1 203 ? 21.551 -14.005 -22.932 1.00 91.25 203 LEU A N 1
ATOM 1650 C CA . LEU A 1 203 ? 20.164 -13.646 -22.655 1.00 91.25 203 LEU A CA 1
ATOM 1651 C C . LEU A 1 203 ? 19.207 -14.526 -23.458 1.00 91.25 203 LEU A C 1
ATOM 1653 O O . LEU A 1 203 ? 19.374 -14.706 -24.663 1.00 91.25 203 LEU A O 1
ATOM 1657 N N . ASP A 1 204 ? 18.155 -15.015 -22.802 1.00 92.94 204 ASP A N 1
ATOM 1658 C CA . ASP A 1 204 ? 17.017 -15.628 -23.489 1.00 92.94 204 ASP A CA 1
ATOM 1659 C C . ASP A 1 204 ? 16.118 -14.521 -24.065 1.00 92.94 204 ASP A C 1
ATOM 1661 O O . ASP A 1 204 ? 15.233 -13.980 -23.391 1.00 92.94 204 ASP A O 1
ATOM 1665 N N . TRP A 1 205 ? 16.376 -14.165 -25.326 1.00 91.00 205 TRP A N 1
ATOM 1666 C CA . TRP A 1 205 ? 15.655 -13.109 -26.040 1.00 91.00 205 TRP A CA 1
ATOM 1667 C C . TRP A 1 205 ? 14.160 -13.393 -26.181 1.00 91.00 205 TRP A C 1
ATOM 1669 O O . TRP A 1 205 ? 13.361 -12.463 -26.111 1.00 91.00 205 TRP A O 1
ATOM 1679 N N . VAL A 1 206 ? 13.764 -14.661 -26.326 1.00 92.12 206 VAL A N 1
ATOM 1680 C C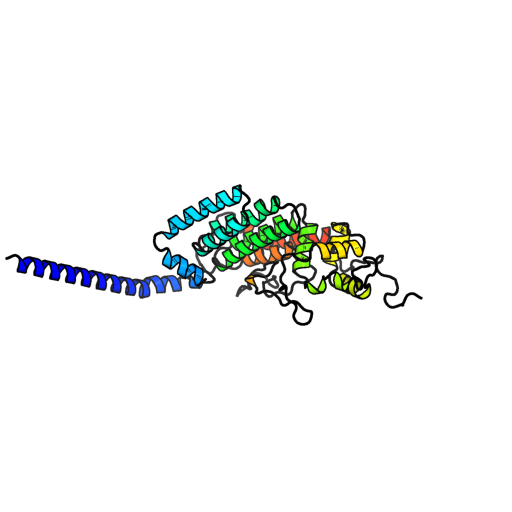A . VAL A 1 206 ? 12.357 -15.044 -26.506 1.00 92.12 206 VAL A CA 1
ATOM 1681 C C . VAL A 1 206 ? 11.576 -14.812 -25.216 1.00 92.12 206 VAL A C 1
ATOM 1683 O O . VAL A 1 206 ? 10.481 -14.247 -25.245 1.00 92.12 206 VAL A O 1
ATOM 1686 N N . GLN A 1 207 ? 12.119 -15.236 -24.072 1.00 92.69 207 GLN A N 1
ATOM 1687 C CA . GLN A 1 207 ? 11.473 -15.004 -22.776 1.00 92.69 207 GLN A CA 1
ATOM 1688 C C . GLN A 1 207 ? 11.460 -13.520 -22.416 1.00 92.69 207 GLN A C 1
ATOM 1690 O O . GLN A 1 207 ? 10.446 -13.028 -21.917 1.00 92.69 207 GLN A O 1
ATOM 1695 N N . LEU A 1 208 ? 12.552 -12.804 -22.694 1.00 93.25 208 LEU A N 1
ATOM 1696 C CA . LEU A 1 208 ? 12.636 -11.373 -22.427 1.00 93.25 208 LEU A CA 1
ATOM 1697 C C . LEU A 1 208 ? 11.633 -10.579 -23.272 1.00 93.25 208 LEU A C 1
ATOM 1699 O O . LEU A 1 208 ? 10.913 -9.749 -22.725 1.00 93.25 208 LEU A O 1
ATOM 1703 N N . GLN A 1 209 ? 11.534 -10.863 -24.574 1.00 92.50 209 GLN A N 1
ATOM 1704 C CA . GLN A 1 209 ? 10.579 -10.195 -25.458 1.00 92.50 209 GLN A CA 1
ATOM 1705 C C . GLN A 1 209 ? 9.141 -10.409 -24.985 1.00 92.50 209 GLN A C 1
ATOM 1707 O O . GLN A 1 209 ? 8.396 -9.444 -24.835 1.00 92.50 209 GLN A O 1
ATOM 1712 N N . ARG A 1 210 ? 8.775 -11.651 -24.646 1.00 92.62 210 ARG A N 1
ATOM 1713 C CA . ARG A 1 210 ? 7.445 -11.962 -24.097 1.00 92.62 210 ARG A CA 1
ATOM 1714 C C . ARG A 1 210 ? 7.152 -11.203 -22.809 1.00 92.62 210 ARG A C 1
ATOM 1716 O O . ARG A 1 210 ? 6.032 -10.744 -22.619 1.00 92.62 210 ARG A O 1
ATOM 1723 N N . PHE A 1 211 ? 8.138 -11.078 -21.921 1.00 94.19 211 PHE A N 1
ATOM 1724 C CA . PHE A 1 211 ? 7.980 -10.302 -20.693 1.00 94.19 211 PHE A CA 1
ATOM 1725 C C . PHE A 1 211 ? 7.761 -8.815 -20.995 1.00 94.19 211 PHE A C 1
ATOM 1727 O O . PHE A 1 211 ? 6.887 -8.192 -20.399 1.00 94.19 211 PHE A O 1
ATOM 1734 N N . CYS A 1 212 ? 8.505 -8.256 -21.951 1.00 93.25 212 CYS A N 1
ATOM 1735 C CA . CYS A 1 212 ? 8.349 -6.864 -22.351 1.00 93.25 212 CYS A CA 1
ATOM 1736 C C . CYS A 1 212 ? 7.006 -6.567 -23.030 1.00 93.25 212 CYS A C 1
ATOM 1738 O O . CYS A 1 212 ? 6.424 -5.516 -22.778 1.00 93.25 212 CYS A O 1
ATOM 1740 N N . GLU A 1 213 ? 6.509 -7.487 -23.856 1.00 91.31 213 GLU A N 1
ATOM 1741 C CA . GLU A 1 213 ? 5.193 -7.390 -24.499 1.00 91.31 213 GLU A CA 1
ATOM 1742 C C . GLU A 1 213 ? 4.044 -7.529 -23.492 1.00 91.31 213 GLU A C 1
ATOM 1744 O O . GLU A 1 213 ? 3.002 -6.898 -23.658 1.00 91.31 213 GLU A O 1
ATOM 1749 N N . ALA A 1 214 ? 4.229 -8.339 -22.444 1.00 92.88 214 ALA A N 1
ATOM 1750 C CA . ALA A 1 214 ? 3.237 -8.523 -21.389 1.00 92.88 214 ALA A CA 1
ATOM 1751 C C . ALA A 1 214 ? 3.170 -7.337 -20.413 1.00 92.88 214 ALA A C 1
ATOM 1753 O O . ALA A 1 214 ? 2.083 -7.031 -19.924 1.00 92.88 214 ALA A O 1
ATOM 1754 N N . HIS A 1 215 ? 4.308 -6.678 -20.150 1.00 94.62 215 HIS A N 1
ATOM 1755 C CA . HIS A 1 215 ? 4.432 -5.641 -19.115 1.00 94.62 215 HIS A CA 1
ATOM 1756 C C . HIS A 1 215 ? 4.977 -4.290 -19.626 1.00 94.62 215 HIS A C 1
ATOM 1758 O O . HIS A 1 215 ? 5.933 -3.748 -19.053 1.00 94.62 215 HIS A O 1
ATOM 1764 N N . PRO A 1 216 ? 4.440 -3.722 -20.721 1.00 93.12 216 PRO A N 1
ATOM 1765 C CA . PRO A 1 216 ? 5.038 -2.569 -21.387 1.00 93.12 216 PRO A CA 1
ATOM 1766 C C . PRO A 1 216 ? 5.066 -1.290 -20.534 1.00 93.12 216 PRO A C 1
ATOM 1768 O O . PRO A 1 216 ? 6.004 -0.502 -20.676 1.00 93.12 216 PRO A O 1
ATOM 1771 N N . PHE A 1 217 ? 4.114 -1.075 -19.615 1.00 93.50 217 PHE A N 1
ATOM 1772 C CA . PHE A 1 217 ? 4.150 0.074 -18.698 1.00 93.50 217 PHE A CA 1
ATOM 1773 C C . PHE A 1 217 ? 5.373 0.010 -17.780 1.00 93.50 217 PHE A C 1
ATOM 1775 O O . PHE A 1 217 ? 6.042 1.026 -17.573 1.00 93.50 217 PHE A O 1
ATOM 1782 N N . LEU A 1 218 ? 5.701 -1.183 -17.266 1.00 95.00 218 LEU A N 1
ATOM 1783 C CA . LEU A 1 218 ? 6.852 -1.370 -16.387 1.00 95.00 218 LEU A CA 1
ATOM 1784 C C . LEU A 1 218 ? 8.118 -1.078 -17.172 1.00 95.00 218 LEU A C 1
ATOM 1786 O O . LEU A 1 218 ? 8.938 -0.271 -16.740 1.00 95.00 218 LEU A O 1
ATOM 1790 N N . ILE A 1 219 ? 8.268 -1.709 -18.338 1.00 94.69 219 ILE A N 1
ATOM 1791 C CA . ILE A 1 219 ? 9.498 -1.580 -19.115 1.00 94.69 219 ILE A CA 1
ATOM 1792 C C . ILE A 1 219 ? 9.710 -0.139 -19.571 1.00 94.69 219 ILE A 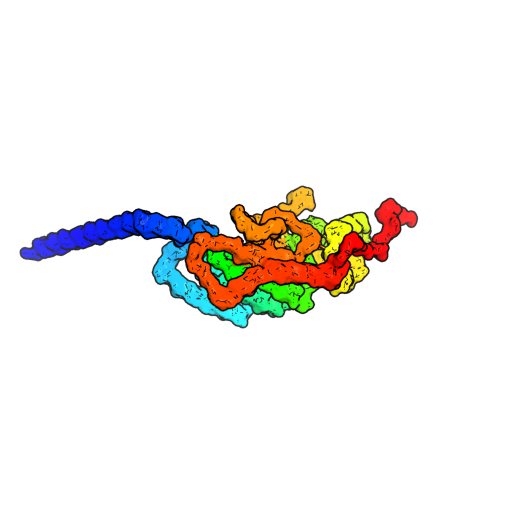C 1
ATOM 1794 O O . ILE A 1 219 ? 10.819 0.374 -19.423 1.00 94.69 219 ILE A O 1
ATOM 1798 N N . ARG A 1 220 ? 8.660 0.554 -20.027 1.00 93.69 220 ARG A N 1
ATOM 1799 C CA . ARG A 1 220 ? 8.758 1.971 -20.385 1.00 93.69 220 ARG A CA 1
ATOM 1800 C C . ARG A 1 220 ? 9.190 2.827 -19.204 1.00 93.69 220 ARG A C 1
ATOM 1802 O O . ARG A 1 220 ? 10.096 3.646 -19.346 1.00 93.69 220 ARG A O 1
ATOM 1809 N N . ARG A 1 221 ? 8.609 2.612 -18.020 1.00 94.19 221 ARG A N 1
ATOM 1810 C CA . ARG A 1 221 ? 8.984 3.360 -16.812 1.00 94.19 221 ARG A CA 1
ATOM 1811 C C . ARG A 1 221 ? 10.434 3.102 -16.403 1.00 94.19 221 ARG A C 1
ATOM 1813 O O . ARG A 1 221 ? 11.140 4.037 -16.026 1.00 94.19 221 ARG A O 1
ATOM 1820 N N . LEU A 1 222 ? 10.909 1.861 -16.521 1.00 95.50 222 LEU A N 1
ATOM 1821 C CA . LEU A 1 222 ? 12.315 1.529 -16.283 1.00 95.50 222 LEU A CA 1
ATOM 1822 C C . LEU A 1 222 ? 13.233 2.195 -17.319 1.00 95.50 222 LEU A C 1
ATOM 1824 O O . LEU A 1 222 ? 14.273 2.742 -16.948 1.00 95.50 222 LEU A O 1
ATOM 1828 N N . TYR A 1 223 ? 12.844 2.183 -18.592 1.00 94.75 223 TYR A N 1
ATOM 1829 C CA . TYR A 1 223 ? 13.640 2.691 -19.702 1.00 94.75 223 TYR A CA 1
ATOM 1830 C C . TYR A 1 223 ? 13.683 4.219 -19.755 1.00 94.75 223 TYR A C 1
ATOM 1832 O O . TYR A 1 223 ? 14.760 4.812 -19.654 1.00 94.75 223 TYR A O 1
ATOM 1840 N N . ASP A 1 224 ? 12.536 4.870 -19.937 1.00 92.44 224 ASP A N 1
ATOM 1841 C CA . ASP A 1 224 ? 12.419 6.323 -20.092 1.00 92.44 224 ASP A CA 1
ATOM 1842 C C . ASP A 1 224 ? 12.518 7.043 -18.750 1.00 92.44 224 ASP A C 1
ATOM 1844 O O . ASP A 1 224 ? 13.225 8.044 -18.650 1.00 92.44 224 ASP A O 1
ATOM 1848 N N . GLY A 1 225 ? 11.884 6.496 -17.711 1.00 93.00 225 GLY A N 1
ATOM 1849 C CA . GLY A 1 225 ? 11.844 7.114 -16.388 1.00 93.00 225 GLY A CA 1
ATOM 1850 C C . GLY A 1 225 ? 13.119 6.903 -15.568 1.00 93.00 225 GLY A C 1
ATOM 1851 O O . GLY A 1 225 ? 13.712 7.860 -15.077 1.00 93.00 225 GLY A O 1
ATOM 1852 N N . LEU A 1 226 ? 13.557 5.651 -15.401 1.00 95.56 226 LEU A N 1
ATOM 1853 C CA . LEU A 1 226 ? 14.698 5.305 -14.533 1.00 95.56 226 LEU A CA 1
ATOM 1854 C C . LEU A 1 226 ? 16.032 5.134 -15.271 1.00 95.56 226 LEU A C 1
ATOM 1856 O O . LEU A 1 226 ? 17.037 4.802 -14.631 1.00 95.56 226 LEU A O 1
ATOM 1860 N N . GLY A 1 227 ? 16.051 5.331 -16.591 1.00 94.75 227 GLY A N 1
ATOM 1861 C CA . GLY A 1 227 ? 17.263 5.276 -17.405 1.00 94.75 227 GLY A CA 1
ATOM 1862 C C . GLY A 1 227 ? 17.883 3.883 -17.547 1.00 94.75 227 GLY A C 1
ATOM 1863 O O . GLY A 1 227 ? 19.085 3.788 -17.773 1.00 94.75 227 GLY A O 1
ATOM 1864 N N . ARG A 1 228 ? 17.104 2.802 -17.406 1.00 95.62 228 ARG A N 1
ATOM 1865 C CA . ARG A 1 228 ? 17.548 1.421 -17.672 1.00 95.62 228 ARG A CA 1
ATOM 1866 C C . ARG A 1 228 ? 17.459 1.160 -19.173 1.00 95.62 228 ARG A C 1
ATOM 1868 O O . ARG A 1 228 ? 16.448 0.678 -19.672 1.00 95.62 228 ARG A O 1
ATOM 1875 N N . LYS A 1 229 ? 18.492 1.579 -19.904 1.00 92.62 229 LYS A N 1
ATOM 1876 C CA . LYS A 1 229 ? 18.499 1.638 -21.372 1.00 92.62 229 LYS A CA 1
ATOM 1877 C C . LYS A 1 229 ? 18.895 0.326 -22.036 1.00 92.62 229 LYS A C 1
ATOM 1879 O O . LYS A 1 229 ? 18.699 0.182 -23.239 1.00 92.62 229 LYS A O 1
ATOM 1884 N N . THR A 1 230 ? 19.424 -0.631 -21.283 1.00 92.94 230 THR A N 1
ATOM 1885 C CA . THR A 1 230 ? 19.803 -1.950 -21.803 1.00 92.94 230 THR A CA 1
ATOM 1886 C C . THR A 1 230 ? 18.958 -3.077 -21.197 1.00 92.94 230 THR A C 1
ATOM 1888 O O . THR A 1 230 ? 18.543 -2.971 -20.038 1.00 92.94 230 THR A O 1
ATOM 1891 N N . PRO A 1 231 ? 18.779 -4.205 -21.918 1.00 93.31 231 PRO A N 1
ATOM 1892 C CA . PRO A 1 231 ? 18.158 -5.418 -21.378 1.00 93.31 231 PRO A CA 1
ATOM 1893 C C . PRO A 1 231 ? 18.766 -5.852 -20.044 1.00 93.31 231 PRO A C 1
ATOM 1895 O O . PRO A 1 231 ? 18.069 -6.199 -19.094 1.00 93.31 231 PRO A O 1
ATOM 1898 N N . GLN A 1 232 ? 20.094 -5.773 -19.959 1.00 92.81 232 GLN A N 1
ATOM 1899 C CA . GLN A 1 232 ? 20.849 -6.176 -18.786 1.00 92.81 232 GLN A CA 1
ATOM 1900 C C . GLN A 1 232 ? 20.532 -5.302 -17.569 1.00 92.81 232 GLN A C 1
ATOM 1902 O O . GLN A 1 232 ? 20.355 -5.840 -16.482 1.00 92.81 232 GLN A O 1
ATOM 1907 N N . GLU A 1 233 ? 20.407 -3.984 -17.744 1.00 95.19 233 GLU A N 1
ATOM 1908 C CA . GLU A 1 233 ? 20.034 -3.066 -16.660 1.00 95.19 233 GLU A CA 1
ATOM 1909 C C . GLU A 1 233 ? 18.605 -3.293 -16.163 1.00 95.19 233 GLU A C 1
ATOM 1911 O O . GLU A 1 233 ? 18.350 -3.137 -14.969 1.00 95.19 233 GLU A O 1
ATOM 1916 N N . VAL A 1 234 ? 17.678 -3.674 -17.049 1.00 95.56 234 VAL A N 1
ATOM 1917 C CA . VAL A 1 234 ? 16.322 -4.072 -16.646 1.00 95.56 234 VAL A CA 1
ATOM 1918 C C . VAL A 1 234 ? 16.365 -5.358 -15.832 1.00 95.56 234 VAL A C 1
ATOM 1920 O O . VAL A 1 234 ? 15.803 -5.402 -14.740 1.00 95.56 234 VAL A O 1
ATOM 1923 N N . ILE A 1 235 ? 17.071 -6.386 -16.305 1.00 95.50 235 ILE A N 1
ATOM 1924 C CA . ILE A 1 235 ? 17.176 -7.655 -15.573 1.00 95.50 235 ILE A CA 1
ATOM 1925 C C . ILE A 1 235 ? 17.901 -7.449 -14.233 1.00 95.50 235 ILE A C 1
ATOM 1927 O O . ILE A 1 235 ? 17.469 -7.998 -13.223 1.00 95.50 235 ILE A O 1
ATOM 1931 N N . ASP A 1 236 ? 18.947 -6.618 -14.186 1.00 95.38 236 ASP A N 1
ATOM 1932 C CA . ASP A 1 236 ? 19.646 -6.250 -12.946 1.00 95.38 236 ASP A CA 1
ATOM 1933 C C . ASP A 1 236 ? 18.716 -5.501 -11.976 1.00 95.38 236 ASP A C 1
ATOM 1935 O O . ASP A 1 236 ? 18.768 -5.728 -10.766 1.00 95.38 236 ASP A O 1
ATOM 1939 N N . PHE A 1 237 ? 17.824 -4.646 -12.487 1.00 96.75 237 PHE A N 1
ATOM 1940 C CA . PHE A 1 237 ? 16.797 -4.003 -11.669 1.00 96.75 237 PHE A CA 1
ATOM 1941 C C . PHE A 1 237 ? 15.811 -5.028 -11.097 1.00 96.75 237 PHE A C 1
ATOM 1943 O O . PHE A 1 237 ? 15.504 -4.974 -9.905 1.00 96.75 237 PHE A O 1
ATOM 1950 N N . LEU A 1 238 ? 15.335 -5.979 -11.904 1.00 95.81 238 LEU A N 1
ATOM 1951 C CA . LEU A 1 238 ? 14.463 -7.052 -11.422 1.00 95.81 23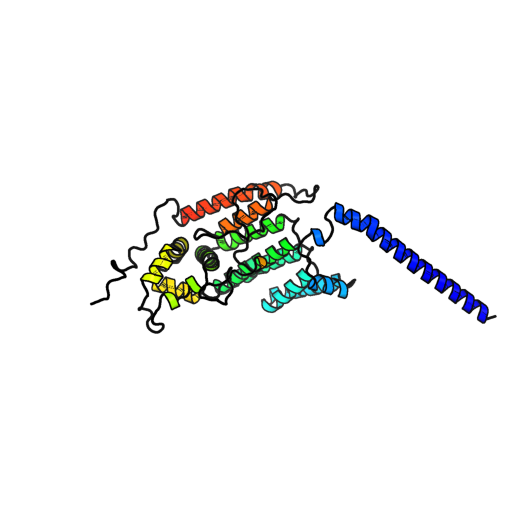8 LEU A CA 1
ATOM 1952 C C . LEU A 1 238 ? 15.175 -7.909 -10.369 1.00 95.81 238 LEU A C 1
ATOM 1954 O O . LEU A 1 238 ? 14.581 -8.225 -9.342 1.00 95.81 238 LEU A O 1
ATOM 1958 N N . GLU A 1 239 ? 16.442 -8.259 -10.592 1.00 94.69 239 GLU A N 1
ATOM 1959 C CA . GLU A 1 239 ? 17.267 -9.052 -9.673 1.00 94.69 239 GLU A CA 1
ATOM 1960 C C . GLU A 1 239 ? 17.456 -8.355 -8.324 1.00 94.69 239 GLU A C 1
ATOM 1962 O O . GLU A 1 239 ? 17.215 -8.953 -7.273 1.00 94.69 239 GLU A O 1
ATOM 1967 N N . ALA A 1 240 ? 17.811 -7.069 -8.345 1.00 95.25 240 ALA A N 1
ATOM 1968 C CA . ALA A 1 240 ? 18.011 -6.276 -7.137 1.00 95.25 240 ALA A CA 1
ATOM 1969 C C . ALA A 1 240 ? 16.728 -6.120 -6.300 1.00 95.25 240 ALA A C 1
ATOM 1971 O O . ALA A 1 240 ? 16.806 -5.938 -5.086 1.00 95.25 240 ALA A O 1
ATOM 1972 N N . ASN A 1 241 ? 15.554 -6.214 -6.933 1.00 95.62 241 ASN A N 1
ATOM 1973 C CA . ASN A 1 241 ? 14.259 -5.919 -6.321 1.00 95.62 241 ASN A CA 1
ATOM 1974 C C . ASN A 1 241 ? 13.324 -7.139 -6.267 1.00 95.62 241 ASN A C 1
ATOM 1976 O O . ASN A 1 241 ? 12.103 -6.997 -6.290 1.00 95.62 241 ASN A O 1
ATOM 1980 N N . GLN A 1 242 ? 13.873 -8.355 -6.158 1.00 90.75 242 GLN A N 1
ATOM 1981 C CA . GLN A 1 242 ? 13.047 -9.567 -6.086 1.00 90.75 242 GLN A CA 1
ATOM 1982 C C . GLN A 1 242 ? 12.179 -9.650 -4.825 1.00 90.75 242 GLN A C 1
ATOM 1984 O O . GLN A 1 242 ? 11.019 -10.068 -4.888 1.00 90.75 242 GLN A O 1
ATOM 1989 N N . LYS A 1 243 ? 12.743 -9.229 -3.686 1.00 90.81 243 LYS A N 1
ATOM 1990 C CA . LYS A 1 243 ? 12.156 -9.350 -2.341 1.00 90.81 243 LYS A CA 1
ATOM 1991 C C . LYS A 1 243 ? 11.351 -8.116 -1.928 1.00 90.81 243 LYS A C 1
ATOM 1993 O O . LYS A 1 243 ? 11.487 -7.624 -0.812 1.00 90.81 243 LYS A O 1
ATOM 1998 N N . ILE A 1 244 ? 10.540 -7.594 -2.837 1.00 94.31 244 ILE A N 1
ATOM 1999 C CA . ILE A 1 244 ? 9.584 -6.530 -2.521 1.00 94.31 244 ILE A CA 1
ATOM 2000 C C . ILE A 1 244 ? 8.260 -7.123 -2.027 1.00 94.31 244 ILE A C 1
ATOM 2002 O O . ILE A 1 244 ? 7.942 -8.286 -2.279 1.00 94.31 244 ILE A O 1
ATOM 2006 N N . VAL A 1 245 ? 7.463 -6.305 -1.340 1.00 94.81 245 VAL A N 1
ATOM 2007 C CA . VAL A 1 245 ? 6.096 -6.679 -0.946 1.00 94.81 245 VAL A CA 1
ATOM 2008 C C . VAL A 1 245 ? 5.285 -7.010 -2.203 1.00 94.81 245 VAL A C 1
ATOM 2010 O O . VAL A 1 245 ? 5.443 -6.341 -3.219 1.00 94.81 245 VAL A O 1
ATOM 2013 N N . SER A 1 246 ? 4.442 -8.043 -2.176 1.00 93.94 246 SER A N 1
ATOM 2014 C CA . SER A 1 246 ? 3.728 -8.532 -3.363 1.00 93.94 246 SER A CA 1
ATOM 2015 C C . SER A 1 246 ? 2.355 -9.108 -3.011 1.00 93.94 246 SER A C 1
ATOM 2017 O O . SER A 1 246 ? 2.094 -9.482 -1.863 1.00 93.94 246 SER A O 1
ATOM 2019 N N . ARG A 1 247 ? 1.473 -9.206 -4.013 1.00 94.19 247 ARG A N 1
ATOM 2020 C CA . ARG A 1 247 ? 0.182 -9.905 -3.918 1.00 94.19 247 ARG A CA 1
ATOM 2021 C C . ARG A 1 247 ? 0.338 -11.426 -3.899 1.00 94.19 247 ARG A C 1
ATOM 2023 O O . ARG A 1 247 ? -0.606 -12.108 -3.506 1.00 94.19 247 ARG A O 1
ATOM 2030 N N . PHE A 1 248 ? 1.494 -11.947 -4.300 1.00 94.25 248 PHE A N 1
ATOM 2031 C CA . PHE A 1 248 ? 1.756 -13.376 -4.461 1.00 94.25 248 PHE A CA 1
ATOM 2032 C C . PHE A 1 248 ? 2.506 -13.974 -3.266 1.00 94.25 248 PHE A C 1
ATOM 2034 O O . PHE A 1 248 ? 3.260 -13.291 -2.562 1.00 94.25 248 PHE A O 1
ATOM 2041 N N . ALA A 1 249 ? 2.267 -15.253 -2.991 1.00 91.25 249 ALA A N 1
ATOM 2042 C CA . ALA A 1 249 ? 3.034 -16.021 -2.017 1.00 91.25 249 ALA A CA 1
ATOM 2043 C C . ALA A 1 249 ? 4.458 -16.292 -2.536 1.00 91.25 249 ALA A C 1
ATOM 2045 O O . ALA A 1 249 ? 4.700 -16.276 -3.736 1.00 91.25 249 ALA A O 1
ATOM 2046 N N . GLU A 1 250 ? 5.408 -16.545 -1.631 1.00 80.62 250 GLU A N 1
ATOM 2047 C CA . GLU A 1 250 ? 6.805 -16.823 -2.013 1.00 80.62 250 GLU A CA 1
ATOM 2048 C C . GLU A 1 250 ? 7.005 -18.229 -2.593 1.00 80.62 250 GLU A C 1
ATOM 2050 O O . GLU A 1 250 ? 7.974 -18.480 -3.303 1.00 80.62 250 GLU A O 1
ATOM 2055 N N . THR A 1 251 ? 6.116 -19.167 -2.265 1.00 74.69 251 THR A N 1
ATOM 2056 C CA . THR A 1 251 ? 6.209 -20.552 -2.725 1.00 74.69 251 THR A CA 1
ATOM 2057 C C . THR A 1 251 ? 5.426 -20.711 -4.019 1.00 74.69 251 THR A C 1
ATOM 2059 O O . THR A 1 251 ? 4.213 -20.512 -4.025 1.00 74.69 251 THR A O 1
ATOM 2062 N N . SER A 1 252 ? 6.108 -21.092 -5.098 1.00 69.50 252 SER A N 1
ATOM 2063 C CA . SER A 1 252 ? 5.457 -21.468 -6.348 1.00 69.50 252 SER A CA 1
ATOM 2064 C C . SER A 1 252 ? 5.148 -22.966 -6.350 1.00 69.50 252 SER A C 1
ATOM 2066 O O . SER A 1 252 ? 6.019 -23.810 -6.129 1.00 69.50 252 SER A O 1
ATOM 2068 N N . GLU A 1 253 ? 3.888 -23.313 -6.601 1.00 60.94 253 GLU A N 1
ATOM 2069 C CA . GLU A 1 253 ? 3.475 -24.686 -6.887 1.00 60.94 253 GLU A CA 1
ATOM 2070 C C . GLU A 1 253 ? 3.238 -24.784 -8.397 1.00 60.94 253 GLU A C 1
ATOM 2072 O O . GLU A 1 253 ? 2.367 -24.117 -8.946 1.00 60.94 253 GLU A O 1
ATOM 2077 N N . GLY A 1 254 ? 4.043 -25.581 -9.105 1.00 64.38 254 GLY A N 1
ATOM 2078 C CA . GLY A 1 254 ? 3.849 -25.798 -10.546 1.00 64.38 254 GLY A CA 1
ATOM 2079 C C . GLY A 1 254 ? 4.233 -24.621 -11.456 1.00 64.38 254 GLY A C 1
ATOM 2080 O O . GLY A 1 254 ? 3.777 -24.576 -12.594 1.00 64.38 254 GLY A O 1
ATOM 2081 N N . GLY A 1 255 ? 5.079 -23.694 -10.990 1.00 79.69 255 GLY A N 1
ATOM 2082 C CA . GLY A 1 255 ? 5.589 -22.582 -11.806 1.00 79.69 255 GLY A CA 1
ATOM 2083 C C . GLY A 1 255 ? 4.707 -21.329 -11.831 1.00 79.69 255 GLY A C 1
ATOM 2084 O O . GLY A 1 255 ? 5.011 -20.409 -12.580 1.00 79.69 255 GLY A O 1
ATOM 2085 N N . VAL A 1 256 ? 3.659 -21.276 -11.005 1.00 86.38 256 VAL A N 1
ATOM 2086 C CA . VAL A 1 256 ? 2.844 -20.078 -10.752 1.00 86.38 256 VAL A CA 1
ATOM 2087 C C . VAL A 1 256 ? 2.776 -19.860 -9.242 1.00 86.38 256 VAL A C 1
ATOM 2089 O O . VAL A 1 256 ? 2.662 -20.817 -8.469 1.00 86.38 256 VAL A O 1
ATOM 2092 N N . SER A 1 257 ? 2.870 -18.611 -8.805 1.00 90.62 257 SER A N 1
ATOM 2093 C CA . SER A 1 257 ? 2.732 -18.247 -7.398 1.00 90.62 257 SER A CA 1
ATOM 2094 C C . SER A 1 257 ? 1.252 -18.029 -7.067 1.00 90.62 257 SER A C 1
ATOM 2096 O O . SER A 1 257 ? 0.574 -17.259 -7.750 1.00 90.62 257 SER A O 1
ATOM 2098 N N . PRO A 1 258 ? 0.696 -18.656 -6.016 1.00 93.06 258 PRO A N 1
ATOM 2099 C CA . PRO A 1 258 ? -0.678 -18.387 -5.619 1.00 93.06 258 PRO A CA 1
ATOM 2100 C C . PRO A 1 258 ? -0.802 -16.982 -5.013 1.00 93.06 258 PRO A C 1
ATOM 2102 O O . PRO A 1 258 ? 0.117 -16.472 -4.367 1.00 93.06 258 PRO A O 1
ATOM 2105 N N . LEU A 1 259 ? -1.969 -16.353 -5.173 1.00 92.62 259 LEU A N 1
ATOM 2106 C CA . LEU A 1 259 ? -2.269 -15.087 -4.502 1.00 92.62 259 LEU A CA 1
ATOM 2107 C C . LEU A 1 259 ? -2.332 -15.283 -2.982 1.00 92.62 259 LEU A C 1
ATOM 2109 O O . LEU A 1 259 ? -2.943 -16.229 -2.484 1.00 92.62 259 LEU A O 1
ATOM 2113 N N . ARG A 1 260 ? -1.779 -14.324 -2.235 1.00 93.56 260 ARG A N 1
ATOM 2114 C CA . ARG A 1 260 ? -1.946 -14.234 -0.780 1.00 93.56 260 ARG A CA 1
ATOM 2115 C C . ARG A 1 260 ? -3.426 -14.049 -0.414 1.00 93.56 260 ARG A C 1
ATOM 2117 O O . ARG A 1 260 ? -4.221 -13.617 -1.258 1.00 93.56 260 ARG A O 1
ATOM 2124 N N . PRO A 1 261 ? -3.828 -14.316 0.839 1.00 92.25 261 PRO A N 1
ATOM 2125 C CA . PRO A 1 261 ? -5.148 -13.925 1.329 1.00 92.25 261 PRO A CA 1
ATOM 2126 C C . PRO A 1 261 ? -5.406 -12.422 1.109 1.00 92.25 261 PRO A C 1
ATOM 2128 O O . PRO A 1 261 ? -4.463 -11.640 1.227 1.00 92.25 261 PRO A O 1
ATOM 2131 N N . PRO A 1 262 ? -6.649 -11.976 0.834 1.00 90.31 262 PRO A N 1
ATOM 2132 C CA . PRO A 1 262 ? -6.947 -10.573 0.518 1.00 90.31 262 PRO A CA 1
ATOM 2133 C C . PRO A 1 262 ? -6.369 -9.541 1.499 1.00 90.31 262 PRO A C 1
ATOM 2135 O O . PRO A 1 262 ? -5.885 -8.499 1.071 1.00 90.31 262 PRO A O 1
ATOM 2138 N N . ALA A 1 263 ? -6.361 -9.846 2.801 1.00 87.94 263 ALA A N 1
ATOM 2139 C CA . ALA A 1 263 ? -5.817 -8.969 3.841 1.00 87.94 263 ALA A CA 1
ATOM 2140 C C . ALA A 1 263 ? -4.284 -8.803 3.786 1.00 87.94 263 ALA A C 1
ATOM 2142 O O . ALA A 1 263 ? -3.754 -7.819 4.306 1.00 87.94 263 ALA A O 1
ATOM 2143 N N . GLU A 1 264 ? -3.584 -9.751 3.158 1.00 90.56 264 GLU A N 1
ATOM 2144 C CA . GLU A 1 264 ? -2.122 -9.826 3.061 1.00 90.56 264 GLU A CA 1
ATOM 2145 C C . GLU A 1 264 ? -1.573 -9.370 1.700 1.00 90.56 264 GLU A C 1
ATOM 2147 O O . GLU A 1 264 ? -0.358 -9.251 1.537 1.00 90.56 264 GLU A O 1
ATOM 2152 N N . ARG A 1 265 ? -2.447 -9.106 0.720 1.00 93.94 265 ARG A N 1
ATOM 2153 C CA . ARG A 1 265 ? -2.054 -8.636 -0.615 1.00 93.94 265 ARG A CA 1
ATOM 2154 C C . ARG A 1 265 ? -1.591 -7.179 -0.562 1.00 93.94 265 ARG A C 1
ATOM 2156 O O . ARG A 1 265 ? -2.236 -6.340 0.065 1.00 93.94 265 ARG A O 1
ATOM 2163 N N . TYR A 1 266 ? -0.529 -6.871 -1.302 1.00 95.06 266 TYR A N 1
ATOM 2164 C CA . TYR A 1 266 ? -0.143 -5.499 -1.621 1.00 95.06 266 TYR A CA 1
ATOM 2165 C C . TYR A 1 266 ? 0.170 -5.372 -3.116 1.00 95.06 266 TYR A C 1
ATOM 2167 O O . TYR A 1 266 ? 0.948 -6.197 -3.597 1.00 95.06 266 TYR A O 1
ATOM 2175 N N . PRO A 1 267 ? -0.364 -4.380 -3.851 1.00 96.25 267 PRO A N 1
ATOM 2176 C CA . PRO A 1 267 ? -1.166 -3.238 -3.392 1.00 96.25 267 PRO A CA 1
ATOM 2177 C C . PRO A 1 267 ? -2.503 -3.645 -2.764 1.00 96.25 267 PRO A C 1
ATOM 2179 O O . PRO A 1 267 ? -3.123 -4.622 -3.186 1.00 96.25 267 PRO A O 1
ATOM 2182 N N . ILE A 1 268 ? -2.912 -2.930 -1.715 1.00 95.12 268 ILE A N 1
ATOM 2183 C CA . ILE A 1 268 ? -4.153 -3.200 -0.996 1.00 95.12 268 ILE A CA 1
ATOM 2184 C C . ILE A 1 268 ? -5.300 -2.415 -1.622 1.00 95.12 268 ILE A C 1
ATOM 2186 O O . ILE A 1 268 ? -5.193 -1.216 -1.885 1.00 95.12 268 ILE A O 1
ATOM 2190 N N . LEU A 1 269 ? -6.412 -3.104 -1.843 1.00 95.38 269 LEU A N 1
ATOM 2191 C CA . LEU A 1 269 ? -7.616 -2.557 -2.454 1.00 95.38 269 LEU A CA 1
ATOM 2192 C C . LEU A 1 269 ? -8.805 -2.715 -1.506 1.00 95.38 269 LEU A C 1
ATOM 2194 O O . LEU A 1 269 ? -8.787 -3.607 -0.648 1.00 95.38 269 LEU A O 1
ATOM 2198 N N . PRO A 1 270 ? -9.821 -1.847 -1.626 1.00 93.38 270 PRO A N 1
ATOM 2199 C CA . PRO A 1 270 ? -11.009 -1.936 -0.793 1.00 93.38 270 PRO A CA 1
ATOM 2200 C C . PRO A 1 270 ? -11.768 -3.243 -1.044 1.00 93.38 270 PRO A C 1
ATOM 2202 O O . PRO A 1 270 ? -11.699 -3.833 -2.123 1.00 93.38 270 PRO A O 1
ATOM 2205 N N . ALA A 1 271 ? -12.512 -3.692 -0.034 1.00 90.25 271 ALA A N 1
ATOM 2206 C CA . ALA A 1 271 ? -13.467 -4.780 -0.204 1.00 90.25 271 ALA A CA 1
ATOM 2207 C C . ALA A 1 271 ? -14.615 -4.341 -1.123 1.00 90.25 271 ALA A C 1
ATOM 2209 O O . ALA A 1 271 ? -14.945 -3.155 -1.184 1.00 90.25 271 ALA A O 1
ATOM 2210 N N . THR A 1 272 ? -15.251 -5.292 -1.802 1.00 88.44 272 THR A N 1
ATOM 2211 C CA . THR A 1 272 ? -16.432 -5.012 -2.623 1.00 88.44 272 THR A CA 1
ATOM 2212 C C . THR A 1 272 ? -17.621 -4.607 -1.739 1.00 88.44 272 THR A C 1
ATOM 2214 O O . THR A 1 272 ? -18.090 -5.426 -0.941 1.00 88.44 272 THR A O 1
ATOM 2217 N N . PRO A 1 273 ? -18.135 -3.367 -1.849 1.00 84.31 273 PRO A N 1
ATOM 2218 C CA . PRO A 1 273 ? -19.330 -2.962 -1.117 1.00 84.31 273 PRO A CA 1
ATOM 2219 C C . PRO A 1 273 ? -20.580 -3.664 -1.686 1.00 84.31 273 PRO A C 1
ATOM 2221 O O . PRO A 1 273 ? -20.641 -3.920 -2.891 1.00 84.31 273 PRO A O 1
ATOM 2224 N N . PRO A 1 274 ? -21.617 -3.934 -0.867 1.00 81.62 274 PRO A N 1
ATOM 2225 C CA . PRO A 1 274 ? -22.867 -4.535 -1.346 1.00 81.62 274 PRO A CA 1
ATOM 2226 C C . PRO A 1 274 ? -23.575 -3.701 -2.421 1.00 81.62 274 PRO A C 1
ATOM 2228 O O . PRO A 1 274 ? -24.258 -4.248 -3.284 1.00 81.62 274 PRO A O 1
ATOM 2231 N N . GLN A 1 275 ? -23.435 -2.376 -2.343 1.00 81.56 275 GLN A N 1
ATOM 2232 C CA . GLN A 1 275 ? -23.958 -1.418 -3.313 1.00 81.56 275 GLN A CA 1
ATOM 2233 C C . GLN A 1 275 ? -22.850 -0.413 -3.645 1.00 81.56 275 GLN A C 1
ATOM 2235 O O . GLN A 1 275 ? -22.702 0.583 -2.937 1.00 81.56 275 GLN A O 1
ATOM 2240 N N . PRO A 1 276 ? -22.026 -0.679 -4.674 1.00 80.50 276 PRO A N 1
ATOM 2241 C CA . PRO A 1 276 ? -20.921 0.204 -5.005 1.00 80.50 276 PRO A CA 1
ATOM 2242 C C . PRO A 1 276 ? -21.431 1.573 -5.475 1.00 80.50 276 PRO A C 1
ATOM 2244 O O . PRO A 1 276 ? -22.329 1.631 -6.315 1.00 80.50 276 PRO A O 1
ATOM 2247 N N . PRO A 1 277 ? -20.853 2.681 -4.971 1.00 77.56 277 PRO A N 1
ATOM 2248 C CA . PRO A 1 277 ? -21.253 4.028 -5.380 1.00 77.56 277 PRO A CA 1
ATOM 2249 C C . PRO A 1 277 ? -20.868 4.353 -6.832 1.00 77.56 277 PRO A C 1
ATOM 2251 O O . PRO A 1 277 ? -21.457 5.247 -7.434 1.00 77.56 277 PRO A O 1
ATOM 2254 N N . PHE A 1 278 ? -19.897 3.628 -7.394 1.00 85.44 278 PHE A N 1
ATOM 2255 C CA . PHE A 1 278 ? -19.430 3.772 -8.769 1.00 85.44 278 PHE A CA 1
ATOM 2256 C C . PHE A 1 278 ? -19.272 2.394 -9.412 1.00 85.44 278 PHE A C 1
ATOM 2258 O O . PHE A 1 278 ? -18.848 1.437 -8.762 1.00 85.44 278 PHE A O 1
ATOM 2265 N N . GLU A 1 279 ? -19.598 2.296 -10.696 1.00 82.12 279 GLU A N 1
ATOM 2266 C CA . GLU A 1 279 ? -19.417 1.069 -11.465 1.00 82.12 279 GLU A CA 1
ATOM 2267 C C . GLU A 1 279 ? -17.932 0.840 -11.795 1.00 82.12 279 GLU A C 1
ATOM 2269 O O . GLU A 1 279 ? -17.174 1.790 -11.989 1.00 82.12 279 GLU A O 1
ATOM 2274 N N . GLN A 1 280 ? -17.530 -0.432 -11.897 1.00 84.12 280 GLN A N 1
ATOM 2275 C CA . GLN A 1 280 ? -16.206 -0.861 -12.383 1.00 84.12 280 GLN A CA 1
ATOM 2276 C C . GLN A 1 280 ? -14.997 -0.393 -11.546 1.00 84.12 280 GLN A C 1
ATOM 2278 O O . GLN A 1 280 ? -13.870 -0.390 -12.037 1.00 84.12 280 GLN A O 1
ATOM 2283 N N . GLU A 1 281 ? -15.198 -0.016 -10.283 1.00 91.62 281 GLU A N 1
ATOM 2284 C CA . GLU A 1 281 ? -14.080 0.300 -9.389 1.00 91.62 281 GLU A CA 1
ATOM 2285 C C . GLU A 1 281 ? -13.295 -0.953 -8.988 1.00 91.62 281 GLU A C 1
ATOM 2287 O O . GLU A 1 281 ? -13.856 -2.040 -8.819 1.00 91.62 281 GLU A O 1
ATOM 2292 N N . LEU A 1 282 ? -11.982 -0.788 -8.806 1.00 94.62 282 LEU A N 1
ATOM 2293 C CA . LEU A 1 282 ? -11.107 -1.880 -8.388 1.00 94.62 282 LEU A CA 1
ATOM 2294 C C . LEU A 1 282 ? -11.380 -2.270 -6.934 1.00 94.62 282 LEU A C 1
ATOM 2296 O O . LEU A 1 282 ? -11.542 -1.427 -6.052 1.00 94.62 282 LEU A O 1
ATOM 2300 N N . THR A 1 283 ? -11.374 -3.570 -6.679 1.00 93.94 283 THR A N 1
ATOM 2301 C CA . THR A 1 283 ? -11.579 -4.166 -5.357 1.00 93.94 283 THR A CA 1
ATOM 2302 C C . THR A 1 283 ? -10.505 -5.215 -5.084 1.00 93.94 283 THR A C 1
ATOM 2304 O O . THR A 1 283 ? -9.700 -5.555 -5.952 1.00 93.94 283 THR A O 1
ATOM 2307 N N . ASN A 1 284 ? -10.470 -5.742 -3.866 1.00 92.44 284 ASN A N 1
ATOM 2308 C CA . ASN A 1 284 ? -9.586 -6.837 -3.463 1.00 92.44 284 ASN A CA 1
ATOM 2309 C C . ASN A 1 284 ? -9.674 -8.093 -4.358 1.00 92.44 284 ASN A C 1
ATOM 2311 O O . ASN A 1 284 ? -8.687 -8.836 -4.437 1.00 92.44 284 ASN A O 1
ATOM 2315 N N . ASP A 1 285 ? -10.812 -8.299 -5.025 1.00 90.19 285 ASP A N 1
ATOM 2316 C CA . ASP A 1 285 ? -11.086 -9.420 -5.930 1.00 90.19 285 ASP A CA 1
ATOM 2317 C C . ASP A 1 285 ? -10.826 -9.092 -7.409 1.00 90.19 285 ASP A C 1
ATOM 2319 O O . ASP A 1 285 ? -10.898 -9.974 -8.263 1.00 90.19 285 ASP A O 1
ATOM 2323 N N . SER A 1 286 ? -10.483 -7.841 -7.727 1.00 91.94 286 SER A N 1
ATOM 2324 C CA . SER A 1 286 ? -10.170 -7.434 -9.094 1.00 91.94 286 SER A CA 1
ATOM 2325 C C . SER A 1 286 ? -8.832 -8.009 -9.571 1.00 91.94 286 SER A C 1
ATOM 2327 O O . SER A 1 286 ? -7.809 -7.990 -8.867 1.00 91.94 286 SER A O 1
ATOM 2329 N N . GLU A 1 287 ? -8.834 -8.473 -10.818 1.00 91.25 287 GLU A N 1
ATOM 2330 C CA . GLU A 1 287 ? -7.618 -8.702 -11.589 1.00 91.25 287 GLU A CA 1
ATOM 2331 C C . GLU A 1 287 ? -6.976 -7.348 -11.913 1.00 91.25 287 GLU A C 1
ATOM 2333 O O . GLU A 1 287 ? -7.669 -6.399 -12.288 1.00 91.25 287 GLU A O 1
ATOM 2338 N N . LEU A 1 288 ? -5.663 -7.236 -11.703 1.00 93.94 288 LEU A N 1
ATOM 2339 C CA . LEU A 1 288 ? -4.936 -5.986 -11.924 1.00 93.94 288 LEU A CA 1
ATOM 2340 C C . LEU A 1 288 ? -4.132 -6.122 -13.201 1.00 93.94 288 LEU A C 1
ATOM 2342 O O . LEU A 1 288 ? -3.336 -7.047 -13.337 1.00 93.94 288 LEU A O 1
ATOM 2346 N N . ARG A 1 289 ? -4.392 -5.205 -14.123 1.00 90.56 289 ARG A N 1
ATOM 2347 C CA . ARG A 1 289 ? -3.741 -5.126 -15.424 1.00 90.56 289 ARG A CA 1
ATOM 2348 C C . ARG A 1 289 ? -2.411 -4.379 -15.303 1.00 90.56 289 ARG A C 1
ATOM 2350 O O . ARG A 1 289 ? -2.096 -3.812 -14.257 1.00 90.56 289 ARG A O 1
ATOM 2357 N N . ASP A 1 290 ? -1.646 -4.384 -16.387 1.00 89.88 290 ASP A N 1
ATOM 2358 C CA . ASP A 1 290 ? -0.324 -3.755 -16.458 1.00 89.88 290 ASP A CA 1
ATOM 2359 C C . ASP A 1 290 ? -0.349 -2.232 -16.210 1.00 89.88 290 ASP A C 1
ATOM 2361 O O . ASP A 1 290 ? 0.588 -1.666 -15.656 1.00 89.88 290 ASP A O 1
ATOM 2365 N N . ASP A 1 291 ? -1.462 -1.572 -16.529 1.00 90.50 291 ASP A N 1
ATOM 2366 C CA . ASP A 1 291 ? -1.699 -0.142 -16.304 1.00 90.50 291 ASP A CA 1
ATOM 2367 C C . ASP A 1 291 ? -2.041 0.207 -14.840 1.00 90.50 291 ASP A C 1
ATOM 2369 O O . ASP A 1 291 ? -2.403 1.344 -14.530 1.00 90.50 291 ASP A O 1
ATOM 2373 N N . PHE A 1 292 ? -1.947 -0.749 -13.909 1.00 95.12 292 PHE A N 1
ATOM 2374 C CA . PHE A 1 292 ? -2.206 -0.497 -12.497 1.00 95.12 292 PHE A CA 1
ATOM 2375 C C . PHE A 1 292 ? -1.122 0.389 -11.866 1.00 95.12 292 PHE A C 1
ATOM 2377 O O . PHE A 1 292 ? 0.070 0.082 -11.907 1.00 95.12 292 PHE A O 1
ATOM 2384 N N . THR A 1 293 ? -1.543 1.453 -11.177 1.00 94.25 293 THR A N 1
ATOM 2385 C CA . THR A 1 293 ? -0.644 2.406 -10.516 1.00 94.25 293 THR A CA 1
ATOM 2386 C C . THR A 1 293 ? -1.131 2.768 -9.113 1.00 94.25 293 THR A C 1
ATOM 2388 O O . THR A 1 293 ? -2.231 2.421 -8.679 1.00 94.25 293 THR A O 1
ATOM 2391 N N . GLY A 1 294 ? -0.330 3.534 -8.371 1.00 95.94 294 GLY A N 1
ATOM 2392 C CA . GLY A 1 294 ? -0.780 4.143 -7.121 1.00 95.94 294 GLY A CA 1
ATOM 2393 C C . GLY A 1 294 ? -2.050 4.988 -7.298 1.00 95.94 294 GLY A C 1
ATOM 2394 O O . GLY A 1 294 ? -2.894 5.012 -6.404 1.00 95.94 294 GLY A O 1
ATOM 2395 N N . TYR A 1 295 ? -2.254 5.630 -8.454 1.00 97.12 295 TYR A N 1
ATOM 2396 C CA . TYR A 1 295 ? -3.444 6.452 -8.687 1.00 97.12 295 TYR A CA 1
ATOM 2397 C C . TYR A 1 295 ? -4.707 5.633 -8.980 1.00 97.12 295 TYR A C 1
ATOM 2399 O O . TYR A 1 295 ? -5.803 6.057 -8.605 1.00 97.12 295 TYR A O 1
ATOM 2407 N N . THR A 1 296 ? -4.587 4.433 -9.555 1.00 96.25 296 THR A N 1
ATOM 2408 C CA . THR A 1 296 ? -5.739 3.525 -9.684 1.00 96.25 296 THR A CA 1
ATOM 2409 C C . THR A 1 296 ? -6.161 2.981 -8.315 1.00 96.25 296 THR A C 1
ATOM 2411 O O . THR A 1 296 ? -7.353 2.960 -8.001 1.00 96.25 296 THR A O 1
ATOM 2414 N N . ALA A 1 297 ? -5.198 2.654 -7.442 1.00 96.88 297 ALA A N 1
ATOM 2415 C CA . ALA A 1 297 ? -5.465 2.297 -6.046 1.00 96.88 297 ALA A CA 1
ATOM 2416 C C . ALA A 1 297 ? -6.109 3.457 -5.262 1.00 96.88 297 ALA A C 1
ATOM 2418 O O . ALA A 1 297 ? -7.092 3.264 -4.546 1.00 96.88 297 ALA A O 1
ATOM 2419 N N . LEU A 1 298 ? -5.584 4.677 -5.426 1.00 97.06 298 LEU A N 1
ATOM 2420 C CA . LEU A 1 298 ? -6.153 5.909 -4.875 1.00 97.06 298 LEU A CA 1
ATOM 2421 C C . LEU A 1 298 ? -7.625 6.064 -5.266 1.00 97.06 298 LEU A C 1
ATOM 2423 O O . LEU A 1 298 ? -8.460 6.313 -4.395 1.00 97.06 298 LEU A O 1
ATOM 2427 N N . ARG A 1 299 ? -7.934 5.918 -6.562 1.00 96.00 299 ARG A N 1
ATOM 2428 C CA . ARG A 1 299 ? -9.299 6.041 -7.080 1.00 96.00 299 ARG A CA 1
ATOM 2429 C C . ARG A 1 299 ? -10.225 5.035 -6.408 1.00 96.00 299 ARG A C 1
ATOM 2431 O O . ARG A 1 299 ? -11.239 5.448 -5.854 1.00 96.00 299 ARG A O 1
ATOM 2438 N N . ALA A 1 300 ? -9.823 3.767 -6.350 1.00 95.62 300 ALA A N 1
ATOM 2439 C CA . ALA A 1 300 ? -10.590 2.721 -5.681 1.00 95.62 300 ALA A CA 1
ATOM 2440 C C . ALA A 1 300 ? -10.899 3.071 -4.214 1.00 95.62 300 ALA A C 1
ATOM 2442 O O . ALA A 1 300 ? -12.050 3.002 -3.780 1.00 95.62 300 ALA A O 1
ATOM 2443 N N . TRP A 1 301 ? -9.895 3.514 -3.450 1.00 95.19 301 TRP A N 1
ATOM 2444 C CA . TRP A 1 301 ? -10.069 3.878 -2.039 1.00 95.19 301 TRP A CA 1
ATOM 2445 C C . TRP A 1 301 ? -10.937 5.117 -1.827 1.00 95.19 301 TRP A C 1
ATOM 2447 O O . TRP A 1 301 ? -11.762 5.145 -0.911 1.00 95.19 301 TRP A O 1
ATOM 2457 N N . TRP A 1 302 ? -10.792 6.142 -2.664 1.00 94.38 302 TRP A N 1
ATOM 2458 C CA . TRP A 1 302 ? -11.622 7.343 -2.584 1.00 94.38 302 TRP A CA 1
ATOM 2459 C C . TRP A 1 302 ? -13.059 7.106 -3.046 1.00 94.38 302 TRP A C 1
ATOM 2461 O O . TRP A 1 302 ? -13.973 7.707 -2.478 1.00 94.38 302 TRP A O 1
ATOM 2471 N N . SER A 1 303 ? -13.269 6.198 -4.000 1.00 92.62 303 SER A N 1
ATOM 2472 C CA . SER A 1 303 ? -14.592 5.707 -4.392 1.00 92.62 303 SER A CA 1
ATOM 2473 C C . SER A 1 303 ? -15.231 4.907 -3.257 1.00 92.62 303 SER A C 1
ATOM 2475 O O . SER A 1 303 ? -16.369 5.178 -2.879 1.00 92.62 303 SER A O 1
ATOM 2477 N N . TYR A 1 304 ? -14.477 4.013 -2.610 1.00 91.06 304 TYR A N 1
ATOM 2478 C CA . TYR A 1 304 ? -14.936 3.269 -1.432 1.00 91.06 304 TYR A CA 1
ATOM 2479 C C . TYR A 1 304 ? -15.206 4.163 -0.210 1.00 91.06 304 TYR A C 1
ATOM 2481 O O . TYR A 1 304 ? -16.033 3.838 0.639 1.00 91.06 304 TYR A O 1
ATOM 2489 N N . ALA A 1 305 ? -14.554 5.322 -0.102 1.00 89.44 305 ALA A N 1
ATOM 2490 C CA . ALA A 1 305 ? -14.864 6.307 0.934 1.00 89.44 305 ALA A CA 1
ATOM 2491 C C . ALA A 1 305 ? -16.237 6.988 0.741 1.00 89.44 305 ALA A C 1
ATOM 2493 O O . ALA A 1 305 ? -16.734 7.586 1.694 1.00 89.44 305 ALA A O 1
ATOM 2494 N N . GLN A 1 306 ? -16.851 6.885 -0.450 1.00 86.19 306 GLN A N 1
ATOM 2495 C CA . GLN A 1 306 ? -18.208 7.391 -0.723 1.00 86.19 306 GLN A CA 1
ATOM 2496 C C . GLN A 1 306 ? -19.316 6.388 -0.397 1.00 86.19 306 GLN A C 1
ATOM 2498 O O . GLN A 1 306 ? -20.492 6.746 -0.460 1.00 86.19 306 GLN A O 1
ATOM 2503 N N . ASP A 1 307 ? -18.962 5.138 -0.101 1.00 83.50 307 ASP A N 1
ATOM 2504 C CA . ASP A 1 307 ? -19.934 4.102 0.236 1.00 83.50 307 ASP A CA 1
ATOM 2505 C C . ASP A 1 307 ? -20.727 4.520 1.494 1.00 83.50 307 ASP A C 1
ATOM 2507 O O . ASP A 1 307 ? -20.127 4.936 2.497 1.00 83.50 307 ASP A O 1
ATOM 2511 N N . PRO A 1 308 ? -22.072 4.512 1.425 1.00 72.94 308 PRO A N 1
ATOM 2512 C CA . PRO A 1 308 ? -22.914 5.055 2.478 1.00 72.94 308 PRO A CA 1
ATOM 2513 C C . PRO A 1 308 ? -22.739 4.278 3.782 1.00 72.94 308 PRO A C 1
ATOM 2515 O O . PRO A 1 308 ? -22.860 3.057 3.830 1.00 72.94 308 PRO A O 1
ATOM 2518 N N . LEU A 1 309 ? -22.509 5.015 4.867 1.00 71.25 309 LEU A N 1
ATOM 2519 C CA . LEU A 1 309 ? -22.413 4.443 6.207 1.00 71.25 309 LEU A CA 1
ATOM 2520 C C . LEU A 1 309 ? -23.755 3.845 6.635 1.00 71.25 309 LEU A C 1
ATOM 2522 O O . LEU A 1 309 ? -24.816 4.415 6.363 1.00 71.25 309 LEU A O 1
ATOM 2526 N N . SER A 1 310 ? -23.713 2.730 7.364 1.00 64.69 310 SER A N 1
ATOM 2527 C CA . SER A 1 310 ? -24.924 2.074 7.868 1.00 64.69 310 SER A CA 1
ATOM 2528 C C . SER A 1 310 ? -25.600 2.884 8.983 1.00 64.69 310 SER A C 1
ATOM 2530 O O . SER A 1 310 ? -26.784 2.695 9.275 1.00 64.69 310 SER A O 1
ATOM 2532 N N . LEU A 1 311 ? -24.870 3.827 9.592 1.00 59.47 311 LEU A N 1
ATOM 2533 C CA . LEU A 1 311 ? -25.362 4.680 10.666 1.00 59.47 311 LEU A CA 1
ATOM 2534 C C . LEU A 1 311 ? -26.118 5.912 10.122 1.00 59.47 311 LEU A C 1
ATOM 2536 O O . LEU A 1 311 ? -25.494 6.825 9.576 1.00 59.47 311 LEU A O 1
ATOM 2540 N N . PRO A 1 312 ? -27.436 6.052 10.381 1.00 52.97 312 PRO A N 1
ATOM 2541 C CA . PRO A 1 312 ? -28.280 7.116 9.813 1.00 52.97 312 PRO A CA 1
ATOM 2542 C C . PRO A 1 312 ? -27.959 8.543 10.307 1.00 52.97 312 PRO A C 1
ATOM 2544 O O . PRO A 1 312 ? -28.639 9.502 9.933 1.00 52.97 312 PRO A O 1
ATOM 2547 N N . HIS A 1 313 ? -26.966 8.714 11.186 1.00 54.41 313 HIS A N 1
ATOM 2548 C CA . HIS A 1 313 ? -26.695 9.971 11.892 1.00 54.41 313 HIS A CA 1
ATOM 2549 C C . HIS A 1 313 ? -25.238 10.442 11.836 1.00 54.41 313 HIS A C 1
ATOM 2551 O O . HIS A 1 313 ? -24.912 11.438 12.487 1.00 54.41 313 HIS A O 1
ATOM 2557 N N . PHE A 1 314 ? -24.358 9.793 11.066 1.00 56.56 314 PHE A N 1
ATOM 2558 C CA . PHE A 1 314 ? -23.012 10.334 10.880 1.00 56.56 314 PHE A CA 1
ATOM 2559 C C . PHE A 1 314 ? -23.080 11.608 10.030 1.00 56.56 314 PHE A C 1
ATOM 2561 O O . PHE A 1 314 ? -23.402 11.573 8.843 1.00 56.56 314 PHE A O 1
ATOM 2568 N N . ARG A 1 315 ? -22.788 12.756 10.647 1.00 58.12 315 ARG A N 1
ATOM 2569 C CA . ARG A 1 315 ? -22.554 14.011 9.930 1.00 58.12 315 ARG A CA 1
ATOM 2570 C C . ARG A 1 315 ? -21.054 14.276 9.920 1.00 58.12 315 ARG A C 1
ATOM 2572 O O . ARG A 1 315 ? -20.505 14.532 10.993 1.00 58.12 315 ARG A O 1
ATOM 2579 N N . PRO A 1 316 ? -20.389 14.237 8.754 1.00 59.97 316 PRO A N 1
ATOM 2580 C CA . PRO A 1 316 ? -18.998 14.647 8.685 1.00 59.97 316 PRO A CA 1
ATOM 2581 C C . PRO A 1 316 ? -18.865 16.129 9.079 1.00 59.97 316 PRO A C 1
ATOM 2583 O O . PRO A 1 316 ? -19.822 16.900 8.923 1.00 59.97 316 PRO A O 1
ATOM 2586 N N . PRO A 1 317 ? -17.691 16.551 9.579 1.00 61.97 317 PRO A N 1
ATOM 2587 C CA . PRO A 1 317 ? -17.421 17.954 9.862 1.00 61.97 317 PRO A CA 1
ATOM 2588 C C . PRO A 1 317 ? -17.689 18.839 8.627 1.00 61.97 317 PRO A C 1
ATOM 2590 O O . PRO A 1 317 ? -17.432 18.404 7.496 1.00 61.97 317 PRO A O 1
ATOM 2593 N N . PRO A 1 318 ? -18.171 20.085 8.798 1.00 54.31 318 PRO A N 1
ATOM 2594 C CA . PRO A 1 318 ? -18.353 21.018 7.687 1.00 54.31 318 PRO A CA 1
ATOM 2595 C C . PRO A 1 318 ? -17.058 21.179 6.870 1.00 54.31 318 PRO A C 1
ATOM 2597 O O . PRO A 1 318 ? -15.987 21.362 7.440 1.00 54.31 318 PRO A O 1
ATOM 2600 N N . GLY A 1 319 ? -17.146 21.092 5.539 1.00 57.31 319 GLY A N 1
ATOM 2601 C CA . GLY A 1 319 ? -15.998 21.191 4.620 1.00 57.31 319 GLY A CA 1
ATOM 2602 C C . GLY A 1 319 ? -15.315 19.858 4.286 1.00 57.31 319 GLY A C 1
ATOM 2603 O O . GLY A 1 319 ? -14.878 19.678 3.151 1.00 57.31 319 GLY A O 1
ATOM 2604 N N . ALA A 1 320 ? -15.322 18.883 5.201 1.00 62.25 320 ALA A N 1
ATOM 2605 C CA . ALA A 1 320 ? -14.782 17.548 4.928 1.00 62.25 320 ALA A CA 1
ATOM 2606 C C . ALA A 1 320 ? -15.597 16.821 3.842 1.00 62.25 320 ALA A C 1
ATOM 2608 O O . ALA A 1 320 ? -15.031 16.157 2.980 1.00 62.25 320 ALA A O 1
ATOM 2609 N N . LEU A 1 321 ? -16.921 17.033 3.821 1.00 61.47 321 LEU A N 1
ATOM 2610 C CA . LEU A 1 321 ? -17.827 16.458 2.819 1.00 61.47 321 LEU A CA 1
ATOM 2611 C C . LEU A 1 321 ? -17.412 16.804 1.376 1.00 61.47 321 LEU A C 1
ATOM 2613 O O . LEU A 1 321 ? -17.422 15.932 0.517 1.00 61.47 321 LEU A O 1
ATOM 2617 N N . VAL A 1 322 ? -17.013 18.057 1.121 1.00 57.28 322 VAL A N 1
ATOM 2618 C CA . VAL A 1 322 ? -16.620 18.517 -0.225 1.00 57.28 322 VAL A CA 1
ATOM 2619 C C . VAL A 1 322 ? -15.329 17.833 -0.674 1.00 57.28 322 VAL A C 1
ATOM 2621 O O . VAL A 1 322 ? -15.239 17.379 -1.810 1.00 57.28 322 VAL A O 1
ATOM 2624 N N . ILE A 1 323 ? -14.353 17.717 0.231 1.00 66.56 323 ILE A N 1
ATOM 2625 C CA . ILE A 1 323 ? -13.076 17.043 -0.040 1.00 66.56 323 ILE A CA 1
ATOM 2626 C C . ILE A 1 323 ? -13.311 15.560 -0.339 1.00 66.56 323 ILE A C 1
ATOM 2628 O O . ILE A 1 323 ? -12.780 15.048 -1.321 1.00 66.56 323 ILE A O 1
ATOM 2632 N N . PHE A 1 324 ? -14.141 14.888 0.464 1.00 74.81 324 PHE A N 1
ATOM 2633 C CA . PHE A 1 324 ? -14.456 13.480 0.245 1.00 74.81 324 PHE A CA 1
ATOM 2634 C C . PHE A 1 324 ? -15.160 13.269 -1.098 1.00 74.81 324 PHE A C 1
ATOM 2636 O O . PHE A 1 324 ? -14.695 12.453 -1.887 1.00 74.81 324 PHE A O 1
ATOM 2643 N N . GLN A 1 325 ? -16.213 14.030 -1.401 1.00 79.44 325 GLN A N 1
ATOM 2644 C CA . GLN A 1 325 ? -17.023 13.829 -2.612 1.00 79.44 325 GLN A CA 1
ATOM 2645 C C . GLN A 1 325 ? -16.263 14.084 -3.919 1.00 79.44 325 GLN A C 1
ATOM 2647 O O . GLN A 1 325 ? -16.550 13.449 -4.930 1.00 79.44 325 GLN A O 1
ATOM 2652 N N . GLN A 1 326 ? -15.281 14.988 -3.915 1.00 88.00 326 GLN A N 1
ATOM 2653 C CA . GLN A 1 326 ? -14.469 15.285 -5.101 1.00 88.00 326 GLN A CA 1
ATOM 2654 C C . GLN A 1 326 ? -13.338 14.276 -5.341 1.00 88.00 326 GLN A C 1
ATOM 2656 O O . GLN A 1 326 ? -12.748 14.282 -6.423 1.00 88.00 326 GLN A O 1
ATOM 2661 N N . GLY A 1 327 ? -13.032 13.422 -4.358 1.00 91.00 327 GLY A N 1
ATOM 2662 C CA . GLY A 1 327 ? -11.921 12.472 -4.403 1.00 91.00 327 GLY A CA 1
ATOM 2663 C C . GLY A 1 327 ? -11.877 11.662 -5.703 1.00 91.00 327 GLY A C 1
ATOM 2664 O O . GLY A 1 327 ? -10.931 11.838 -6.470 1.00 91.00 327 GLY A O 1
ATOM 2665 N N . PRO A 1 328 ? -12.892 10.834 -6.013 1.00 92.94 328 PRO A N 1
ATOM 2666 C CA . PRO A 1 328 ? -12.874 9.960 -7.191 1.00 92.94 328 PRO A CA 1
ATOM 2667 C C . PRO A 1 328 ? -12.572 10.690 -8.507 1.00 92.94 328 PRO A C 1
ATOM 2669 O O . PRO A 1 328 ? -11.714 10.256 -9.274 1.00 92.94 328 PRO A O 1
ATOM 2672 N N . ALA A 1 329 ? -13.209 11.843 -8.735 1.00 93.50 329 ALA A N 1
ATOM 2673 C CA . ALA A 1 329 ? -12.981 12.655 -9.930 1.00 93.50 329 ALA A CA 1
ATOM 2674 C C . ALA A 1 329 ? -11.544 13.200 -9.993 1.00 93.50 329 ALA A C 1
ATOM 2676 O O . ALA A 1 329 ? -10.923 13.211 -11.053 1.00 93.50 329 ALA A O 1
ATOM 2677 N N . ARG A 1 330 ? -10.985 13.609 -8.850 1.00 94.56 330 ARG A N 1
ATOM 2678 C CA . ARG A 1 330 ? -9.598 14.075 -8.765 1.00 94.56 330 ARG A CA 1
ATOM 2679 C C . ARG A 1 330 ? -8.591 12.942 -8.965 1.00 94.56 330 ARG A C 1
ATOM 2681 O O . ARG A 1 330 ? -7.579 13.154 -9.619 1.00 94.56 330 ARG A O 1
ATOM 2688 N N . ALA A 1 331 ? -8.866 11.745 -8.447 1.00 95.94 331 ALA A N 1
ATOM 2689 C CA . ALA A 1 331 ? -8.037 10.572 -8.721 1.00 95.94 331 ALA A CA 1
ATOM 2690 C C . ALA A 1 331 ? -8.043 10.211 -10.208 1.00 95.94 331 ALA A C 1
ATOM 2692 O O . ALA A 1 331 ? -6.995 9.891 -10.755 1.00 95.94 331 ALA A O 1
ATOM 2693 N N . GLN A 1 332 ? -9.195 10.329 -10.874 1.00 95.31 332 GLN A N 1
ATOM 2694 C CA . GLN A 1 332 ? -9.282 10.123 -12.317 1.00 95.31 332 GLN A CA 1
ATOM 2695 C C . GLN A 1 332 ? -8.428 11.131 -13.101 1.00 95.31 332 GLN A C 1
ATOM 2697 O O . GLN A 1 332 ? -7.792 10.745 -14.078 1.00 95.31 332 GLN A O 1
ATOM 2702 N N . ALA A 1 333 ? -8.373 12.392 -12.659 1.00 96.31 333 ALA A N 1
ATOM 2703 C CA . ALA A 1 333 ? -7.475 13.386 -13.244 1.00 96.31 333 ALA A CA 1
ATOM 2704 C C . ALA A 1 333 ? -5.998 12.992 -13.068 1.00 96.31 333 ALA A C 1
ATOM 2706 O O . ALA A 1 333 ? -5.266 13.005 -14.047 1.00 96.31 333 ALA A O 1
ATOM 2707 N N . TYR A 1 334 ? -5.587 12.537 -11.876 1.00 96.56 334 TYR A N 1
ATOM 2708 C CA . TYR A 1 334 ? -4.214 12.061 -11.645 1.00 96.56 334 TYR A CA 1
ATOM 2709 C C . TYR A 1 334 ? -3.827 10.861 -12.512 1.00 96.56 334 TYR A C 1
ATOM 2711 O O . TYR A 1 334 ? -2.687 10.772 -12.955 1.00 96.56 334 TYR A O 1
ATOM 2719 N N . ILE A 1 335 ? -4.764 9.943 -12.772 1.00 95.56 335 ILE A N 1
ATOM 2720 C CA . ILE A 1 335 ? -4.534 8.842 -13.717 1.00 95.56 335 ILE A CA 1
ATOM 2721 C C . ILE A 1 335 ? -4.265 9.409 -15.116 1.00 95.56 335 ILE A C 1
ATOM 2723 O O . ILE A 1 335 ? -3.303 9.003 -15.754 1.00 95.56 335 ILE A O 1
ATOM 2727 N N . GLY A 1 336 ? -5.081 10.364 -15.577 1.00 95.19 336 GLY A N 1
ATOM 2728 C CA . GLY A 1 336 ? -4.886 11.019 -16.874 1.00 95.19 336 GLY A CA 1
ATOM 2729 C C . GLY A 1 336 ? -3.550 11.759 -16.981 1.00 95.19 336 GLY A C 1
ATOM 2730 O O . GLY A 1 336 ? -2.836 11.566 -17.957 1.00 95.19 336 GLY A O 1
ATOM 2731 N N . GLU A 1 337 ? -3.190 12.539 -15.958 1.00 94.94 337 GLU A N 1
ATOM 2732 C CA . GLU A 1 337 ? -1.904 13.247 -15.872 1.00 94.94 337 GLU A CA 1
ATOM 2733 C C . GLU A 1 337 ? -0.725 12.263 -15.925 1.00 94.94 337 GLU A C 1
ATOM 2735 O O . GLU A 1 337 ? 0.198 12.459 -16.709 1.00 94.94 337 GLU A O 1
ATOM 2740 N N . GLN A 1 338 ? -0.780 11.157 -15.172 1.00 93.38 338 GLN A N 1
ATOM 2741 C CA . GLN A 1 338 ? 0.275 10.138 -15.205 1.00 93.38 338 GLN A CA 1
ATOM 2742 C C . GLN A 1 338 ? 0.386 9.470 -16.580 1.00 93.38 338 GLN A C 1
ATOM 2744 O O . GLN A 1 338 ? 1.492 9.230 -17.059 1.00 93.38 338 GLN A O 1
ATOM 2749 N N . LEU A 1 339 ? -0.745 9.142 -17.209 1.00 92.81 339 LEU A N 1
ATOM 2750 C CA . LEU A 1 339 ? -0.751 8.558 -18.547 1.00 92.81 339 LEU A CA 1
ATOM 2751 C C . LEU A 1 339 ? -0.141 9.523 -19.567 1.00 92.81 339 LEU A C 1
ATOM 2753 O O . LEU A 1 339 ? 0.645 9.092 -20.402 1.00 92.81 339 LEU A O 1
ATOM 2757 N N . GLU A 1 340 ? -0.431 10.820 -19.481 1.00 92.12 340 GLU A N 1
ATOM 2758 C CA . GLU A 1 340 ? 0.194 11.834 -20.334 1.00 92.12 340 GLU A CA 1
ATOM 2759 C C . GLU A 1 340 ? 1.709 11.939 -20.084 1.00 92.12 340 GLU A C 1
ATOM 2761 O O . GLU A 1 340 ? 2.490 11.869 -21.034 1.00 92.12 340 GLU A O 1
ATOM 2766 N N . GLU A 1 341 ? 2.133 12.029 -18.819 1.00 90.25 341 GLU A N 1
ATOM 2767 C CA . GLU A 1 341 ? 3.544 12.127 -18.416 1.00 90.25 341 GLU A CA 1
ATOM 2768 C C . GLU A 1 341 ? 4.370 10.901 -18.834 1.00 90.25 341 GLU A C 1
ATOM 2770 O O . GLU A 1 341 ? 5.495 11.038 -19.319 1.00 90.25 341 GLU A O 1
ATOM 2775 N N . GLU A 1 342 ? 3.814 9.696 -18.682 1.00 89.62 342 GLU A N 1
ATOM 2776 C CA . GLU A 1 342 ? 4.446 8.441 -19.107 1.00 89.62 342 GLU A CA 1
ATOM 2777 C C . GLU A 1 342 ? 4.221 8.144 -20.602 1.00 89.62 342 GLU A C 1
ATOM 2779 O O . GLU A 1 342 ? 4.715 7.141 -21.115 1.00 89.62 342 GLU A O 1
ATOM 2784 N N . GLY A 1 343 ? 3.516 9.026 -21.319 1.00 88.50 343 GLY A N 1
ATOM 2785 C CA . GLY A 1 343 ? 3.305 8.991 -22.763 1.00 88.50 343 GLY A CA 1
ATOM 2786 C C . GLY A 1 343 ? 2.372 7.883 -23.267 1.00 88.50 343 GLY A C 1
ATOM 2787 O O . GLY A 1 343 ? 2.544 7.409 -24.390 1.00 88.50 343 GLY A O 1
ATOM 2788 N N . TRP A 1 344 ? 1.414 7.469 -22.443 1.00 88.62 344 TRP A N 1
ATOM 2789 C CA . TRP A 1 344 ? 0.317 6.532 -22.707 1.00 88.62 344 TRP A CA 1
ATOM 2790 C C . TRP A 1 344 ? -0.997 7.271 -23.015 1.00 88.62 344 TRP A C 1
ATOM 2792 O O . TRP A 1 344 ? -2.008 7.092 -22.338 1.00 88.62 344 TRP A O 1
ATOM 2802 N N . PHE A 1 345 ? -0.983 8.142 -24.023 1.00 82.38 345 PHE A N 1
ATOM 2803 C CA . PHE A 1 345 ? -2.143 8.956 -24.419 1.00 82.38 345 PHE A CA 1
ATOM 2804 C C . PHE A 1 345 ? -2.831 8.466 -25.706 1.00 82.38 345 PHE A C 1
ATOM 2806 O O . PHE A 1 345 ? -3.835 9.045 -26.122 1.00 82.38 345 PHE A O 1
ATOM 2813 N N . ASP A 1 346 ? -2.307 7.415 -26.342 1.00 81.94 346 ASP A N 1
ATOM 2814 C CA . ASP A 1 346 ? -2.859 6.800 -27.548 1.00 81.94 346 ASP A CA 1
ATOM 2815 C C . ASP A 1 346 ? -2.761 5.260 -27.508 1.00 81.94 346 ASP A C 1
ATOM 2817 O O . ASP A 1 346 ? -2.297 4.665 -26.536 1.00 81.94 346 ASP A O 1
ATOM 2821 N N . GLU A 1 347 ? -3.256 4.601 -28.560 1.00 79.25 347 GLU A N 1
ATOM 2822 C CA . GLU A 1 347 ? -3.190 3.139 -28.715 1.00 79.25 347 GLU A CA 1
ATOM 2823 C C . GLU A 1 347 ? -1.846 2.666 -29.300 1.00 79.25 347 GLU A C 1
ATOM 2825 O O . GLU A 1 347 ? -1.685 1.481 -29.604 1.00 79.25 347 GLU A O 1
ATOM 2830 N N . THR A 1 348 ? -0.883 3.573 -29.498 1.00 78.25 348 THR A N 1
ATOM 2831 C CA . THR A 1 348 ? 0.396 3.232 -30.114 1.00 78.25 348 THR A CA 1
ATOM 2832 C C . THR A 1 348 ? 1.210 2.394 -29.124 1.00 78.25 348 THR A C 1
ATOM 2834 O O . THR A 1 348 ? 1.525 2.865 -28.029 1.00 78.25 348 THR A O 1
ATOM 2837 N N . PRO A 1 349 ? 1.582 1.147 -29.469 1.00 73.88 349 PRO A N 1
ATOM 2838 C CA . PRO A 1 349 ? 2.403 0.334 -28.585 1.00 73.88 349 PRO A CA 1
ATOM 2839 C C . PRO A 1 349 ? 3.778 0.980 -28.420 1.00 73.88 349 PRO A C 1
ATOM 2841 O O . PRO A 1 349 ? 4.350 1.495 -29.381 1.00 73.88 349 PRO A O 1
ATOM 2844 N N . TRP A 1 350 ? 4.328 0.926 -27.208 1.00 81.56 350 TRP A N 1
ATOM 2845 C CA . TRP A 1 350 ? 5.675 1.418 -26.937 1.00 81.56 350 TRP A CA 1
ATOM 2846 C C . TRP A 1 350 ? 6.721 0.480 -27.581 1.00 81.56 350 TRP A C 1
ATOM 2848 O O . TRP A 1 350 ? 6.808 -0.684 -27.180 1.00 81.56 350 TRP A O 1
ATOM 2858 N N . PRO A 1 351 ? 7.492 0.926 -28.597 1.00 76.00 351 PRO A N 1
ATOM 2859 C CA . PRO A 1 351 ? 8.352 0.032 -29.361 1.00 76.00 351 PRO A CA 1
ATOM 2860 C C . PRO A 1 351 ? 9.739 -0.099 -28.721 1.00 76.00 351 PRO A C 1
ATOM 2862 O O . PRO A 1 351 ? 10.496 0.867 -28.644 1.00 76.00 351 PRO A O 1
ATOM 2865 N N . ILE A 1 352 ? 10.122 -1.321 -28.348 1.00 73.38 352 ILE A N 1
ATOM 2866 C CA . ILE A 1 352 ? 11.500 -1.659 -27.954 1.00 73.38 352 ILE A CA 1
ATOM 2867 C C . ILE A 1 352 ? 12.253 -2.210 -29.175 1.00 73.38 352 ILE A C 1
ATOM 2869 O O . ILE A 1 352 ? 12.609 -3.385 -29.231 1.00 73.38 352 ILE A O 1
ATOM 2873 N N . ALA A 1 353 ? 12.436 -1.382 -30.202 1.00 62.50 353 ALA A N 1
ATOM 2874 C CA . ALA A 1 353 ? 12.975 -1.849 -31.483 1.00 62.50 353 ALA A CA 1
ATOM 2875 C C . ALA A 1 353 ? 14.468 -2.230 -31.419 1.00 62.50 353 ALA A C 1
ATOM 2877 O O . ALA A 1 353 ? 14.900 -3.126 -32.134 1.00 62.50 353 ALA A O 1
ATOM 2878 N N . ASP A 1 354 ? 15.245 -1.595 -30.537 1.00 76.38 354 ASP A N 1
ATOM 2879 C CA . ASP A 1 354 ? 16.712 -1.696 -30.562 1.00 76.38 354 ASP A CA 1
ATOM 2880 C C . ASP A 1 354 ? 17.282 -2.838 -29.700 1.00 76.38 354 ASP A C 1
ATOM 2882 O O . ASP A 1 354 ? 18.491 -3.071 -29.699 1.00 76.38 354 ASP A O 1
ATOM 2886 N N . TRP A 1 355 ? 16.451 -3.522 -28.906 1.00 84.88 355 TRP A N 1
ATOM 2887 C CA . TRP A 1 355 ? 16.926 -4.565 -27.983 1.00 84.88 355 TRP A CA 1
ATOM 2888 C C . TRP A 1 355 ? 16.921 -5.960 -28.577 1.00 84.88 355 TRP A C 1
ATOM 2890 O O . TRP A 1 355 ? 17.751 -6.779 -28.188 1.00 84.88 355 TRP A O 1
ATOM 2900 N N . PHE A 1 356 ? 15.967 -6.244 -29.456 1.00 85.69 356 PHE A N 1
ATOM 2901 C CA . PHE A 1 356 ? 15.721 -7.597 -29.922 1.00 85.69 356 PHE A CA 1
ATOM 2902 C C . PHE A 1 356 ? 16.359 -7.801 -31.297 1.00 85.69 356 PHE A C 1
ATOM 2904 O O . PHE A 1 356 ? 16.202 -6.947 -32.171 1.00 85.69 356 PHE A O 1
ATOM 2911 N N . PRO A 1 357 ? 17.088 -8.910 -31.508 1.00 76.00 357 PRO A N 1
ATOM 2912 C CA . PRO A 1 357 ? 17.586 -9.246 -32.835 1.00 76.00 357 PRO A CA 1
ATOM 2913 C C . PRO A 1 357 ? 16.409 -9.417 -33.808 1.00 76.00 357 PRO A C 1
ATOM 2915 O O . PRO A 1 357 ? 15.355 -9.917 -33.421 1.00 76.00 357 PRO A O 1
ATOM 2918 N N . GLU A 1 358 ? 16.594 -9.027 -35.075 1.00 67.56 358 GLU A N 1
ATOM 2919 C CA . GLU A 1 358 ? 15.541 -9.049 -36.112 1.00 67.56 358 GLU A CA 1
ATOM 2920 C C . GLU A 1 358 ? 14.924 -10.449 -36.344 1.00 67.56 358 GLU A C 1
ATOM 2922 O O . GLU A 1 358 ? 13.824 -10.548 -36.886 1.00 67.56 358 GLU A O 1
ATOM 2927 N N . ASP A 1 359 ? 15.596 -11.524 -35.906 1.00 56.31 359 ASP A N 1
ATOM 2928 C CA . ASP A 1 359 ? 15.089 -12.901 -35.926 1.00 56.31 359 ASP A CA 1
ATOM 2929 C C . ASP A 1 359 ? 15.516 -13.678 -34.654 1.00 56.31 359 ASP A C 1
ATOM 2931 O O . ASP A 1 359 ? 16.616 -14.237 -34.606 1.00 56.31 359 ASP A O 1
ATOM 2935 N N . PRO A 1 360 ? 14.680 -13.742 -33.598 1.00 51.34 360 PRO A N 1
ATOM 2936 C CA . PRO A 1 360 ? 15.013 -14.436 -32.349 1.00 51.34 360 PRO A CA 1
ATOM 2937 C C . PRO A 1 360 ? 15.066 -15.975 -32.468 1.00 51.34 360 PRO A C 1
ATOM 2939 O O . PRO A 1 360 ? 15.307 -16.651 -31.467 1.00 51.34 360 PRO A O 1
ATOM 2942 N N . LEU A 1 361 ? 14.829 -16.549 -33.658 1.00 45.91 361 LEU A N 1
ATOM 2943 C CA . LEU A 1 361 ? 14.808 -17.997 -33.913 1.00 45.91 361 LEU A CA 1
ATOM 2944 C C . LEU A 1 361 ? 15.916 -18.494 -34.855 1.00 45.91 361 LEU A C 1
ATOM 2946 O O . LEU A 1 361 ? 15.984 -19.701 -35.108 1.00 45.91 361 LEU A O 1
ATOM 2950 N N . GLN A 1 362 ? 16.799 -17.628 -35.358 1.00 40.09 362 GLN A N 1
ATOM 2951 C CA . GLN A 1 362 ? 17.969 -18.084 -36.109 1.00 40.09 362 GLN A CA 1
ATOM 2952 C C . GLN A 1 362 ? 19.107 -18.465 -35.152 1.00 40.09 362 GLN A C 1
ATOM 2954 O O . GLN A 1 362 ? 19.590 -17.608 -34.414 1.00 40.09 362 GLN A O 1
ATOM 2959 N N . PRO A 1 363 ? 19.570 -19.731 -35.145 1.00 39.09 363 PRO A N 1
ATOM 2960 C CA . PRO A 1 363 ? 20.814 -20.064 -34.470 1.00 39.09 363 PRO A CA 1
ATOM 2961 C C . PRO A 1 363 ? 21.951 -19.331 -35.187 1.00 39.09 363 PRO A C 1
ATOM 2963 O O . PRO A 1 363 ? 22.080 -19.443 -36.408 1.00 39.09 363 PRO A O 1
ATOM 2966 N N . GLU A 1 364 ? 22.750 -18.573 -34.434 1.00 41.03 364 GLU A N 1
ATOM 2967 C CA . GLU A 1 364 ? 23.984 -17.973 -34.942 1.00 41.03 364 GLU A CA 1
ATOM 2968 C C . GLU A 1 364 ? 24.838 -19.069 -35.606 1.00 41.03 364 GLU A C 1
ATOM 2970 O O . GLU A 1 364 ? 25.081 -20.125 -35.013 1.00 41.03 364 GLU A O 1
ATOM 2975 N N . GLY A 1 365 ? 25.198 -18.845 -36.874 1.00 36.22 365 GLY A N 1
ATOM 2976 C CA . GLY A 1 365 ? 26.021 -19.752 -37.678 1.00 36.22 365 GLY A CA 1
ATOM 2977 C C . GLY A 1 365 ? 27.490 -19.764 -37.288 1.00 36.22 365 GLY A C 1
ATOM 2978 O O . GLY A 1 365 ? 27.977 -18.741 -36.755 1.00 36.22 365 GLY A O 1
#